Protein AF-A0A367CB04-F1 (afdb_monomer_lite)

Radius of gyration: 19.09 Å; chains: 1; bounding box: 50×56×54 Å

Foldseek 3Di:
DDDDDPPPPVQPADDLVVLQVFKFKFFPLQLVFLLQADLLLSLVVSSQLSQADLVDGDPQQKHKYFLVNSCVLQVDDDPCSVVVVVVSVVRNQPRDKGWGWDADPVGIDTDIGRFFPDWDDDDPGRIIMTHTDPVRVCRSRVPPDRMFMDGSNCSSPDDHSVSNSVVSVVRSVVRVVVVVVVVVVVVVVVVVVD

Secondary structure (DSSP, 8-state):
--PPP----------HHHHTT-EEEEEHHHHHHHTTS-HHHHHHHHHHHTT--SSS--TTSEEEEEHHHHHHHTT--TTTHHHHHHHHHHHHHHH--EEEEEEETTEEEEEEE-S-SEEE--SSSSEEEEEPPTTTHHHHH--SSSEEEEEHHHHHT--SHHHHHHHHHHHHHHHHHHHHHHHHHHHHHHTT--

Organism: NCBI:txid53345

InterPro domains:
  IPR000525 Initiator Rep protein, WH1 domain [PF01051] (23-165)
  IPR036388 Winged helix-like DNA-binding domain superfamily [G3DSA:1.10.10.10] (20-152)
  IPR036390 Winged helix DNA-binding domain superfamily [SSF46785] (26-152)

Sequence (194 aa):
MIIPEKQENQKQVLTLNELSKRKVVEHNSLITSIAKMDKTPLKMFELAVSCINTEEPPKDNTVYLSKRDLFAFFNVSDNDKHSRFKEAVEKMQKTGYFQIKEVKEKGYEMTSIVPIPTVKWNSYNDEVLIRFNQDIMPYLIDLKNNFTQHALSDIAELNSKYSILVSLVVYELQSIRALQRQRRTASRASGKLQ

pLDDT: mean 79.5, std 13.85, range [35.41, 95.12]

Structure (mmCIF, N/CA/C/O backbone):
data_AF-A0A367CB04-F1
#
_entry.id   AF-A0A367CB04-F1
#
loop_
_atom_site.group_PDB
_atom_site.id
_atom_site.type_symbol
_atom_site.label_atom_id
_atom_site.label_alt_id
_atom_site.label_comp_id
_atom_site.label_asym_id
_atom_site.label_entity_id
_atom_site.label_seq_id
_atom_site.pdbx_PDB_ins_code
_atom_site.Cartn_x
_atom_site.Cartn_y
_atom_site.Cartn_z
_atom_site.occupancy
_atom_site.B_iso_or_equiv
_atom_site.auth_seq_id
_atom_site.auth_comp_id
_atom_site.auth_asym_id
_atom_site.auth_atom_id
_atom_site.pdbx_PDB_model_num
ATOM 1 N N . MET A 1 1 ? 13.291 -41.594 -11.201 1.00 36.84 1 MET A N 1
ATOM 2 C CA . MET A 1 1 ? 13.664 -40.175 -11.371 1.00 36.84 1 MET A CA 1
ATOM 3 C C . MET A 1 1 ? 12.382 -39.376 -11.197 1.00 36.84 1 MET A C 1
ATOM 5 O O . MET A 1 1 ? 11.518 -39.460 -12.055 1.00 36.84 1 MET A O 1
ATOM 9 N N . ILE A 1 2 ? 12.182 -38.769 -10.025 1.00 35.41 2 ILE A N 1
ATOM 10 C CA . ILE A 1 2 ? 10.953 -38.034 -9.692 1.00 35.41 2 ILE A CA 1
ATOM 11 C C . ILE A 1 2 ? 11.142 -36.614 -10.226 1.00 35.41 2 ILE A C 1
ATOM 13 O O . ILE A 1 2 ? 12.020 -35.894 -9.758 1.00 35.41 2 ILE A O 1
ATOM 17 N N . ILE A 1 3 ? 10.378 -36.251 -11.252 1.00 40.16 3 ILE A N 1
ATOM 18 C CA . ILE A 1 3 ? 10.299 -34.879 -11.759 1.00 40.16 3 ILE A CA 1
ATOM 19 C C . ILE A 1 3 ? 9.385 -34.133 -10.779 1.00 40.16 3 ILE A C 1
ATOM 21 O O . ILE A 1 3 ? 8.245 -34.569 -10.619 1.00 40.16 3 ILE A O 1
ATOM 25 N N . PRO A 1 4 ? 9.827 -33.074 -10.078 1.00 43.19 4 PRO A N 1
ATOM 26 C CA . PRO A 1 4 ? 8.921 -32.353 -9.203 1.00 43.19 4 PRO A CA 1
ATOM 27 C C . PRO A 1 4 ? 7.949 -31.549 -10.072 1.00 43.19 4 PRO A C 1
ATOM 29 O O . PRO A 1 4 ? 8.367 -30.764 -10.928 1.00 43.19 4 PRO A O 1
ATOM 32 N N . GLU A 1 5 ? 6.652 -31.776 -9.865 1.00 36.47 5 GLU A N 1
ATOM 33 C CA . GLU A 1 5 ? 5.575 -30.960 -10.418 1.00 36.47 5 GLU A CA 1
ATOM 34 C C . GLU A 1 5 ? 5.828 -29.488 -10.075 1.00 36.47 5 GLU A C 1
ATOM 36 O O . GLU A 1 5 ? 5.973 -29.105 -8.910 1.00 36.47 5 GLU A O 1
ATOM 41 N N . LYS A 1 6 ? 5.895 -28.647 -11.110 1.00 39.25 6 LYS A N 1
ATOM 42 C CA . LYS A 1 6 ? 5.810 -27.196 -10.962 1.00 39.25 6 LYS A CA 1
ATOM 43 C C . LYS A 1 6 ? 4.481 -26.894 -10.273 1.00 39.25 6 LYS A C 1
ATOM 45 O O . LYS A 1 6 ? 3.432 -27.029 -10.892 1.00 39.25 6 LYS A O 1
ATOM 50 N N . GLN A 1 7 ? 4.532 -26.446 -9.022 1.00 35.41 7 GLN A N 1
ATOM 51 C CA . GLN A 1 7 ? 3.427 -25.709 -8.425 1.00 35.41 7 GLN A CA 1
ATOM 52 C C . GLN A 1 7 ? 3.200 -24.456 -9.277 1.00 35.41 7 GLN A C 1
ATOM 54 O O . GLN A 1 7 ? 3.920 -23.462 -9.158 1.00 35.41 7 GLN A O 1
ATOM 59 N N . GLU A 1 8 ? 2.223 -24.514 -10.179 1.00 36.88 8 GLU A N 1
ATOM 60 C CA . GLU A 1 8 ? 1.584 -23.324 -10.720 1.00 36.88 8 GLU A CA 1
ATOM 61 C C . GLU A 1 8 ? 0.876 -22.630 -9.555 1.00 36.88 8 GLU A C 1
ATOM 63 O O . GLU A 1 8 ? -0.306 -22.835 -9.293 1.00 36.88 8 GLU A O 1
ATOM 68 N N . ASN A 1 9 ? 1.624 -21.804 -8.815 1.00 40.72 9 ASN A N 1
ATOM 69 C CA . ASN A 1 9 ? 1.015 -20.708 -8.076 1.00 40.72 9 ASN A CA 1
ATOM 70 C C . ASN A 1 9 ? 0.122 -19.987 -9.084 1.00 40.72 9 ASN A C 1
ATOM 72 O O . ASN A 1 9 ? 0.624 -19.539 -10.116 1.00 40.72 9 ASN A O 1
ATOM 76 N N . GLN A 1 10 ? -1.181 -19.941 -8.820 1.00 41.28 10 GLN A N 1
ATOM 77 C CA . GLN A 1 10 ? -2.172 -19.272 -9.654 1.00 41.28 10 GLN A CA 1
ATOM 78 C C . GLN A 1 10 ? -1.811 -17.783 -9.741 1.00 41.28 10 GLN A C 1
ATOM 80 O O . GLN A 1 10 ? -2.215 -16.962 -8.922 1.00 41.28 10 GLN A O 1
ATOM 85 N N . LYS A 1 11 ? -0.955 -17.445 -10.709 1.00 47.25 11 LYS A N 1
ATOM 86 C CA . LYS A 1 11 ? -0.488 -16.090 -10.980 1.00 47.25 11 LYS A CA 1
ATOM 87 C C . LYS A 1 11 ? -1.630 -15.349 -11.656 1.00 47.25 11 LYS A C 1
ATOM 89 O O . LYS A 1 11 ? -1.782 -15.408 -12.873 1.00 47.25 11 LYS A O 1
ATOM 94 N N . GLN A 1 12 ? -2.453 -14.674 -10.863 1.00 47.41 12 GLN A N 1
ATOM 95 C CA . GLN A 1 12 ? -3.443 -13.739 -11.381 1.00 47.41 12 GLN A CA 1
ATOM 96 C C . GLN A 1 12 ? -2.724 -12.524 -11.991 1.00 47.41 12 GLN A C 1
ATOM 98 O O . GLN A 1 12 ? -2.404 -11.557 -11.306 1.00 47.41 12 GLN A O 1
ATOM 103 N N . VAL A 1 13 ? -2.447 -12.586 -13.294 1.00 47.66 13 VAL A N 1
ATOM 104 C CA . VAL A 1 13 ? -2.095 -11.412 -14.103 1.00 47.66 13 VAL A CA 1
ATOM 105 C C . VAL A 1 13 ? -3.414 -10.745 -14.489 1.00 47.66 13 VAL A C 1
ATOM 107 O O . VAL A 1 13 ? -4.122 -11.226 -15.371 1.00 47.66 13 VAL A O 1
ATOM 110 N N . LEU A 1 14 ? -3.786 -9.698 -13.757 1.00 53.62 14 LEU A N 1
ATOM 111 C CA . LEU A 1 14 ? -5.087 -9.031 -13.866 1.00 53.62 14 LEU A CA 1
ATOM 112 C C . LEU A 1 14 ? -4.997 -7.823 -14.803 1.00 53.62 14 LEU A C 1
ATOM 114 O O . LEU A 1 14 ? -3.965 -7.174 -14.900 1.00 53.62 14 LEU A O 1
ATOM 118 N N . THR A 1 15 ? -6.081 -7.520 -15.509 1.00 54.84 15 THR A N 1
ATOM 119 C CA . THR A 1 15 ? -6.122 -6.461 -16.530 1.00 54.84 15 THR A CA 1
ATOM 120 C C . THR A 1 15 ? -6.429 -5.076 -15.940 1.00 54.84 15 THR A C 1
ATOM 122 O O . THR A 1 15 ? -7.040 -4.942 -14.883 1.00 54.84 15 THR A O 1
ATOM 125 N N . LEU A 1 16 ? -6.088 -4.005 -16.666 1.00 52.91 16 LEU A N 1
ATOM 126 C CA . LEU A 1 16 ? -6.377 -2.603 -16.302 1.00 52.91 16 LEU A CA 1
ATOM 127 C C . LEU A 1 16 ? -7.837 -2.309 -15.910 1.00 52.91 16 LEU A C 1
ATOM 129 O O . LEU A 1 16 ? -8.080 -1.512 -15.008 1.00 52.91 16 LEU A O 1
ATOM 133 N N . ASN A 1 17 ? -8.809 -2.964 -16.552 1.00 55.44 17 ASN A N 1
ATOM 134 C CA . ASN A 1 17 ? -10.234 -2.813 -16.225 1.00 55.44 17 ASN A CA 1
ATOM 135 C C . ASN A 1 17 ? -10.622 -3.470 -14.892 1.00 55.44 17 ASN A C 1
ATOM 137 O O . ASN A 1 17 ? -11.693 -3.193 -14.351 1.00 55.44 17 ASN A O 1
ATOM 141 N N . GLU A 1 18 ? -9.779 -4.356 -14.369 1.00 66.12 18 GLU A N 1
ATOM 142 C CA . GLU A 1 18 ? -9.954 -4.959 -13.052 1.00 66.12 18 GLU A CA 1
ATOM 143 C C . GLU A 1 18 ? -9.347 -4.072 -11.967 1.00 66.12 18 GLU A C 1
ATOM 145 O O . GLU A 1 18 ? -9.917 -4.006 -10.883 1.00 66.12 18 GLU A O 1
ATOM 150 N N . LEU A 1 19 ? -8.280 -3.313 -12.268 1.00 66.94 19 LEU A N 1
ATOM 151 C CA . LEU A 1 19 ? -7.663 -2.358 -11.335 1.00 66.94 19 LEU A CA 1
ATOM 152 C C . LEU A 1 19 ? -8.657 -1.304 -10.829 1.00 66.94 19 LEU A C 1
ATOM 154 O O . LEU A 1 19 ? -8.685 -1.021 -9.634 1.00 66.94 19 LEU A O 1
ATOM 158 N N . SER A 1 20 ? -9.503 -0.757 -11.708 1.00 65.62 20 SER A N 1
ATOM 159 C CA . SER A 1 20 ? -10.493 0.270 -11.340 1.00 65.62 20 SER A CA 1
ATOM 160 C C . SER A 1 20 ? -11.607 -0.246 -10.425 1.00 65.62 20 SER A C 1
ATOM 162 O O . SER A 1 20 ? -12.269 0.542 -9.758 1.00 65.62 20 SER A O 1
ATOM 164 N N . LYS A 1 21 ? -11.809 -1.565 -10.359 1.00 77.00 21 LYS A N 1
ATOM 165 C CA . LYS A 1 21 ? -12.802 -2.204 -9.483 1.00 77.00 21 LYS A CA 1
ATOM 166 C C . LYS A 1 21 ? -12.214 -2.637 -8.143 1.00 77.00 21 LYS A C 1
ATOM 168 O O . LYS A 1 21 ? -12.961 -3.093 -7.275 1.00 77.00 21 LYS A O 1
ATOM 173 N N . ARG A 1 22 ? -10.891 -2.540 -7.972 1.00 78.75 22 ARG A N 1
ATOM 174 C CA . ARG A 1 22 ? -10.228 -3.003 -6.756 1.00 78.75 22 ARG A CA 1
ATOM 175 C C . ARG A 1 22 ? -10.522 -2.090 -5.587 1.00 78.75 22 ARG A C 1
ATOM 177 O O . ARG A 1 22 ? -10.620 -0.870 -5.719 1.00 78.75 22 ARG A O 1
ATOM 184 N N . LYS A 1 23 ? -10.588 -2.723 -4.425 1.00 84.69 23 LYS A N 1
ATOM 185 C CA . LYS A 1 23 ? -10.633 -2.050 -3.141 1.00 84.69 23 LYS A CA 1
ATOM 186 C C . LYS A 1 23 ? -9.302 -2.251 -2.447 1.00 84.69 23 LYS A C 1
ATOM 188 O O . LYS A 1 23 ? -8.733 -3.337 -2.502 1.00 84.69 23 LYS A O 1
ATOM 193 N N . VAL A 1 24 ? -8.836 -1.198 -1.807 1.00 81.94 24 VAL A N 1
ATOM 194 C CA . VAL A 1 24 ? -7.743 -1.270 -0.847 1.00 81.94 24 VAL A CA 1
ATOM 195 C C . VAL A 1 24 ? -8.370 -1.373 0.534 1.00 81.94 24 VAL A C 1
ATOM 197 O O . VAL A 1 24 ? -9.394 -0.733 0.792 1.00 81.94 24 VAL A O 1
ATOM 200 N N . VAL A 1 25 ? -7.795 -2.212 1.395 1.00 81.75 25 VAL A N 1
ATOM 201 C CA . VAL A 1 25 ? -8.252 -2.372 2.773 1.00 81.75 25 VAL A CA 1
ATOM 202 C C . VAL A 1 25 ? -7.073 -2.249 3.718 1.00 81.75 25 VAL A C 1
ATOM 204 O O . VAL A 1 25 ? -6.093 -2.975 3.588 1.00 81.75 25 VAL A O 1
ATOM 207 N N . GLU A 1 26 ? -7.171 -1.311 4.654 1.00 83.94 26 GLU A N 1
ATOM 208 C CA . GLU A 1 26 ? -6.062 -0.942 5.529 1.00 83.94 26 GLU A CA 1
ATOM 209 C C . GLU A 1 26 ? -6.555 -0.519 6.910 1.00 83.94 26 GLU A C 1
ATOM 211 O O . GLU A 1 26 ? -7.631 0.066 7.062 1.00 83.94 26 GLU A O 1
ATOM 216 N N . HIS A 1 27 ? -5.763 -0.801 7.942 1.00 85.62 27 HIS A N 1
ATOM 217 C CA . HIS A 1 27 ? -6.043 -0.336 9.295 1.00 85.62 27 HIS A CA 1
ATOM 218 C C . HIS A 1 27 ? -5.893 1.185 9.383 1.00 85.62 27 HIS A C 1
ATOM 220 O O . HIS A 1 27 ? -4.970 1.769 8.819 1.00 85.62 27 HIS A O 1
ATOM 226 N N . ASN A 1 28 ? -6.727 1.840 10.185 1.00 80.06 28 ASN A N 1
ATOM 227 C CA . ASN A 1 28 ? -6.709 3.300 10.329 1.00 80.06 28 ASN A CA 1
ATOM 228 C C . ASN A 1 28 ? -5.350 3.848 10.818 1.00 80.06 28 ASN A C 1
ATOM 230 O O . ASN A 1 28 ? -4.885 4.895 10.370 1.00 80.06 28 ASN A O 1
ATOM 234 N N . SER A 1 29 ? -4.643 3.105 11.679 1.00 77.19 29 SER A N 1
ATOM 235 C CA . SER A 1 29 ? -3.285 3.484 12.116 1.00 77.19 29 SER A CA 1
ATOM 236 C C . SER A 1 29 ? -2.261 3.498 10.976 1.00 77.19 29 SER A C 1
ATOM 238 O O . SER A 1 29 ? -1.238 4.179 11.085 1.00 77.19 29 SER A O 1
ATOM 240 N N . LEU A 1 30 ? -2.526 2.766 9.889 1.00 79.25 30 LEU A N 1
ATOM 241 C CA . LEU A 1 30 ? -1.680 2.773 8.706 1.00 79.25 30 LEU A CA 1
ATOM 242 C C . LEU A 1 30 ? -1.823 4.100 7.961 1.00 79.25 30 LEU A C 1
ATOM 244 O O . LEU A 1 30 ? -0.798 4.730 7.722 1.00 79.25 30 LEU A O 1
ATOM 248 N N . ILE A 1 31 ? -3.053 4.585 7.732 1.00 76.69 31 ILE A N 1
ATOM 249 C CA . ILE A 1 31 ? -3.371 5.819 6.976 1.00 76.69 31 ILE A CA 1
ATOM 250 C C . ILE A 1 31 ? -2.544 7.020 7.447 1.00 76.69 31 ILE A C 1
ATOM 252 O O . ILE A 1 31 ? -1.912 7.720 6.650 1.00 76.69 31 ILE A O 1
ATOM 256 N N . THR A 1 32 ? -2.478 7.236 8.760 1.00 72.69 32 THR A N 1
ATOM 257 C CA . THR A 1 32 ? -1.696 8.346 9.333 1.00 72.69 32 THR A CA 1
ATOM 258 C C . THR A 1 32 ? -0.188 8.191 9.114 1.00 72.69 32 THR A C 1
ATOM 260 O O . THR A 1 32 ? 0.532 9.181 8.968 1.00 72.69 32 THR A O 1
ATOM 263 N N . SER A 1 33 ? 0.298 6.953 9.034 1.00 72.75 33 SER A N 1
ATOM 264 C CA . SER A 1 33 ? 1.707 6.625 8.830 1.00 72.75 33 SER A CA 1
ATOM 265 C C . SER A 1 33 ? 2.145 6.766 7.363 1.00 72.75 33 SER A C 1
ATOM 267 O O . SER A 1 33 ? 3.280 7.173 7.103 1.00 72.75 33 SER A O 1
ATOM 269 N N . ILE A 1 34 ? 1.251 6.505 6.400 1.00 73.69 34 ILE A N 1
ATOM 270 C CA . ILE A 1 34 ? 1.525 6.613 4.949 1.00 73.69 34 ILE A CA 1
ATOM 271 C C . ILE A 1 34 ? 1.708 8.067 4.487 1.00 73.69 34 ILE A C 1
ATOM 273 O O . ILE A 1 34 ? 2.325 8.316 3.451 1.00 73.69 34 ILE A O 1
ATOM 277 N N . ALA A 1 35 ? 1.295 9.048 5.302 1.00 67.62 35 ALA A N 1
ATOM 278 C CA . ALA A 1 35 ? 1.479 10.483 5.052 1.00 67.62 35 ALA A CA 1
ATOM 279 C 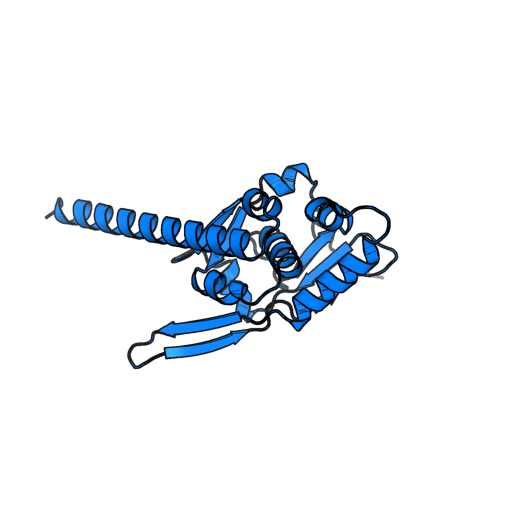C . ALA A 1 35 ? 2.932 10.914 4.784 1.00 67.62 35 ALA A C 1
ATOM 281 O O . ALA A 1 35 ? 3.189 11.955 4.165 1.00 67.62 35 ALA A O 1
ATOM 282 N N . LYS A 1 36 ? 3.902 10.108 5.221 1.00 75.69 36 LYS A N 1
ATOM 283 C CA . LYS A 1 36 ? 5.327 10.374 5.016 1.00 75.69 36 LYS A CA 1
ATOM 284 C C . LYS A 1 36 ? 5.807 10.026 3.605 1.00 75.69 36 LYS A C 1
ATOM 286 O O . LYS A 1 36 ? 6.747 10.665 3.140 1.00 75.69 36 LYS A O 1
ATOM 291 N N . MET A 1 37 ? 5.147 9.106 2.898 1.00 81.00 37 MET A N 1
ATOM 292 C CA . MET A 1 37 ? 5.542 8.702 1.545 1.00 81.00 37 MET A CA 1
ATOM 293 C C . MET A 1 37 ? 5.315 9.818 0.513 1.00 81.00 37 MET A C 1
ATOM 295 O O . MET A 1 37 ? 4.441 10.680 0.656 1.00 81.00 37 MET A O 1
ATOM 299 N N . ASP A 1 38 ? 6.117 9.806 -0.550 1.00 83.69 38 ASP A N 1
ATOM 300 C CA . ASP A 1 38 ? 5.868 10.624 -1.737 1.00 83.69 38 ASP A CA 1
ATOM 301 C C . ASP A 1 38 ? 4.717 10.045 -2.564 1.00 83.69 38 ASP A C 1
ATOM 303 O O . ASP A 1 38 ? 4.417 8.855 -2.494 1.00 83.69 38 ASP A O 1
ATOM 307 N N . LYS A 1 39 ? 4.107 10.882 -3.411 1.00 86.31 39 LYS A N 1
ATOM 308 C CA . LYS A 1 39 ? 2.933 10.527 -4.227 1.00 86.31 39 LYS A CA 1
ATOM 309 C C . LYS A 1 39 ? 3.085 9.205 -4.987 1.00 86.31 39 LYS A C 1
ATOM 311 O O . LYS A 1 39 ? 2.179 8.381 -4.974 1.00 86.31 39 LYS A O 1
ATOM 316 N N . THR A 1 40 ? 4.195 9.038 -5.704 1.00 85.69 40 THR A N 1
ATOM 317 C CA . THR A 1 40 ? 4.400 7.882 -6.589 1.00 85.69 40 THR A CA 1
ATOM 318 C C . THR A 1 40 ? 4.652 6.595 -5.793 1.00 85.69 40 THR A C 1
ATOM 320 O O . THR A 1 40 ? 3.939 5.626 -6.043 1.00 85.69 40 THR A O 1
ATOM 323 N N . PRO A 1 41 ? 5.570 6.570 -4.802 1.00 86.19 41 PRO A N 1
ATOM 324 C CA . PRO A 1 41 ? 5.683 5.458 -3.857 1.00 86.19 41 PRO A CA 1
ATOM 325 C C . PRO A 1 41 ? 4.373 5.080 -3.166 1.00 86.19 41 PRO A C 1
ATOM 327 O O . PRO A 1 41 ? 4.050 3.901 -3.099 1.00 86.19 41 PRO A O 1
ATOM 330 N N . LEU A 1 42 ? 3.602 6.073 -2.712 1.00 88.00 42 LEU A N 1
ATOM 331 C CA . LEU A 1 42 ? 2.308 5.872 -2.061 1.00 88.00 42 LEU A CA 1
ATOM 332 C C . LEU A 1 42 ? 1.325 5.151 -2.984 1.00 88.00 42 LEU A C 1
ATOM 334 O O . LEU A 1 42 ? 0.807 4.096 -2.654 1.00 88.00 42 LEU A O 1
ATOM 338 N N . LYS A 1 43 ? 1.141 5.664 -4.198 1.00 87.69 43 LYS A N 1
ATOM 339 C CA . LYS A 1 43 ? 0.312 5.017 -5.220 1.00 87.69 43 LYS A CA 1
ATOM 340 C C . LYS A 1 43 ? 0.767 3.588 -5.544 1.00 87.69 43 LYS A C 1
ATOM 342 O O . LYS A 1 43 ? -0.069 2.718 -5.761 1.00 87.69 43 LYS A O 1
ATOM 347 N N . MET A 1 44 ? 2.078 3.343 -5.584 1.00 87.88 44 MET A N 1
ATOM 348 C CA . MET A 1 44 ? 2.618 2.001 -5.817 1.00 87.88 44 MET A CA 1
ATOM 349 C C . MET A 1 44 ? 2.296 1.052 -4.663 1.00 87.88 44 MET A C 1
ATOM 351 O O . MET A 1 44 ? 1.941 -0.101 -4.900 1.00 87.88 44 MET A O 1
ATOM 355 N N . PHE A 1 45 ? 2.403 1.553 -3.433 1.00 89.44 45 PHE A N 1
ATOM 356 C CA . PHE A 1 45 ? 2.056 0.826 -2.223 1.00 89.44 45 PHE A CA 1
ATOM 357 C C . PHE A 1 45 ? 0.572 0.440 -2.223 1.00 89.44 45 PHE A C 1
ATOM 359 O O . PHE A 1 45 ? 0.264 -0.742 -2.134 1.00 89.44 45 PHE A O 1
ATOM 366 N N . GLU A 1 46 ? -0.327 1.399 -2.450 1.00 89.31 46 GLU A N 1
ATOM 367 C CA . GLU A 1 46 ? -1.783 1.183 -2.533 1.00 89.31 46 GLU A CA 1
ATOM 368 C C . GLU A 1 46 ? -2.151 0.146 -3.605 1.00 89.31 46 GLU A C 1
ATOM 370 O O . GLU A 1 46 ? -2.955 -0.759 -3.376 1.00 89.31 46 GLU A O 1
ATOM 375 N N . LEU A 1 47 ? -1.510 0.218 -4.779 1.00 89.50 47 LEU A N 1
ATOM 376 C CA . LEU A 1 47 ? -1.687 -0.776 -5.837 1.00 89.50 47 LEU A CA 1
ATOM 377 C C . LEU A 1 47 ? -1.237 -2.173 -5.381 1.00 89.50 47 LEU A C 1
ATOM 379 O O . LEU A 1 47 ? -1.932 -3.154 -5.651 1.00 89.50 47 LEU A O 1
ATOM 383 N N . ALA A 1 48 ? -0.108 -2.286 -4.683 1.00 90.56 48 ALA A N 1
ATOM 384 C CA . ALA A 1 48 ? 0.367 -3.561 -4.154 1.00 90.56 48 ALA A CA 1
ATOM 385 C C . ALA A 1 48 ? -0.570 -4.116 -3.067 1.00 90.56 48 ALA A C 1
ATOM 387 O O . ALA A 1 48 ? -0.889 -5.303 -3.101 1.00 90.56 48 ALA A O 1
ATOM 388 N N . VAL A 1 49 ? -1.063 -3.270 -2.154 1.00 90.94 49 VAL A N 1
ATOM 389 C CA . VAL A 1 49 ? -2.038 -3.663 -1.120 1.00 90.94 49 VAL A CA 1
ATOM 390 C C . VAL A 1 49 ? -3.346 -4.127 -1.759 1.00 90.94 49 VAL A C 1
ATOM 392 O O . VAL A 1 49 ? -3.895 -5.143 -1.348 1.00 90.94 49 VAL A O 1
ATOM 395 N N . SER A 1 50 ? -3.792 -3.480 -2.842 1.00 89.00 50 SER A N 1
ATOM 396 C CA . SER A 1 50 ? -4.983 -3.907 -3.597 1.00 89.00 50 SER A CA 1
ATOM 397 C C . SER A 1 50 ? -4.888 -5.324 -4.185 1.00 89.00 50 SER A C 1
ATOM 399 O O . SER A 1 50 ? -5.897 -5.878 -4.616 1.00 89.00 50 SER A O 1
ATOM 401 N N . CYS A 1 51 ? -3.679 -5.895 -4.268 1.00 89.12 51 CYS A N 1
ATOM 402 C CA . CYS A 1 51 ? -3.456 -7.258 -4.753 1.00 89.12 51 CYS A CA 1
ATOM 403 C C . CYS A 1 51 ? -3.584 -8.314 -3.652 1.00 89.12 51 CYS A C 1
ATOM 405 O O . CYS A 1 51 ? -3.522 -9.505 -3.949 1.00 89.12 51 CYS A O 1
ATOM 407 N N . ILE A 1 52 ? -3.701 -7.903 -2.390 1.00 88.69 52 ILE A N 1
ATOM 408 C CA . ILE A 1 52 ? -3.848 -8.827 -1.275 1.00 88.69 52 ILE A CA 1
ATOM 409 C C . ILE A 1 52 ? -5.299 -9.299 -1.238 1.00 88.69 52 ILE A C 1
ATOM 411 O O . ILE A 1 52 ? -6.219 -8.512 -1.017 1.00 88.69 52 ILE A O 1
ATOM 415 N N . ASN A 1 53 ? -5.503 -10.601 -1.421 1.00 85.75 53 ASN A N 1
ATOM 416 C CA . ASN A 1 53 ? -6.770 -11.222 -1.071 1.00 85.75 53 ASN A CA 1
ATOM 417 C C . ASN A 1 53 ? -6.839 -11.334 0.459 1.00 85.75 53 ASN A C 1
ATOM 419 O O . ASN A 1 53 ? -6.070 -12.074 1.061 1.00 85.75 53 ASN A O 1
ATOM 423 N N . THR A 1 54 ? -7.725 -10.577 1.098 1.00 83.00 54 THR A N 1
ATOM 424 C CA . THR A 1 54 ? -7.852 -10.570 2.563 1.00 83.00 54 THR A CA 1
ATOM 425 C C . THR A 1 54 ? -8.536 -11.825 3.110 1.00 83.00 54 THR A C 1
ATOM 427 O O . THR A 1 54 ? -8.314 -12.173 4.268 1.00 83.00 54 THR A O 1
ATOM 430 N N . GLU A 1 55 ? -9.326 -12.529 2.295 1.00 82.44 55 GLU A N 1
ATOM 431 C CA . GLU A 1 55 ? -9.962 -13.801 2.670 1.00 82.44 55 GLU A CA 1
ATOM 432 C C . GLU A 1 55 ? -8.972 -14.970 2.589 1.00 82.44 55 GLU A C 1
ATOM 434 O O . GLU A 1 55 ? -9.000 -15.877 3.420 1.00 82.44 55 GLU A O 1
ATOM 439 N N . GLU A 1 56 ? -8.060 -14.915 1.617 1.00 86.25 56 GLU A N 1
ATOM 440 C CA . GLU A 1 56 ? -6.990 -15.893 1.424 1.00 86.25 56 GLU A CA 1
ATOM 441 C C . GLU A 1 56 ? -5.639 -15.180 1.220 1.00 86.25 56 GLU A C 1
ATOM 443 O O . GLU A 1 56 ? -5.142 -15.070 0.094 1.00 86.25 56 GLU A O 1
ATOM 448 N N . PRO A 1 57 ? -5.039 -14.646 2.301 1.00 85.56 57 PRO A N 1
ATOM 449 C CA . PRO A 1 57 ? -3.804 -13.882 2.204 1.00 85.56 57 PRO A CA 1
ATOM 450 C C . PRO A 1 57 ? -2.629 -14.769 1.765 1.00 85.56 57 PRO A C 1
ATOM 452 O O . PRO A 1 57 ? -2.550 -15.943 2.147 1.00 85.56 57 PRO A O 1
ATOM 455 N N . PRO A 1 58 ? -1.676 -14.226 0.985 1.00 86.31 58 PRO A N 1
ATOM 456 C CA . PRO A 1 58 ? -0.542 -14.998 0.491 1.00 86.31 58 PRO A CA 1
ATOM 457 C C . PRO A 1 58 ? 0.316 -15.504 1.656 1.00 86.31 58 PRO A C 1
ATOM 459 O O . PRO A 1 58 ? 0.782 -14.720 2.480 1.00 86.31 58 PRO A O 1
ATOM 462 N N . LYS A 1 59 ? 0.572 -16.819 1.702 1.00 85.88 59 LYS A N 1
ATOM 463 C CA . LYS A 1 59 ? 1.298 -17.481 2.808 1.00 85.88 59 LYS A CA 1
ATOM 464 C C . LYS A 1 59 ? 2.713 -16.943 3.031 1.00 85.88 59 LYS A C 1
ATOM 466 O O . LYS A 1 59 ? 3.231 -17.013 4.139 1.00 85.88 59 LYS A O 1
ATOM 471 N N . ASP A 1 60 ? 3.349 -16.446 1.977 1.00 91.44 60 ASP A N 1
ATOM 472 C CA . ASP A 1 60 ? 4.689 -15.863 2.002 1.00 91.44 60 ASP A CA 1
ATOM 473 C C . ASP A 1 60 ? 4.667 -14.325 1.933 1.00 91.44 60 ASP A C 1
ATOM 475 O O . ASP A 1 60 ? 5.689 -13.705 1.617 1.00 91.44 60 ASP A O 1
ATOM 479 N N . ASN A 1 61 ? 3.501 -13.718 2.195 1.00 93.12 61 ASN A N 1
ATOM 480 C CA . ASN A 1 61 ? 3.243 -12.278 2.173 1.00 93.12 61 ASN A CA 1
ATOM 481 C C . ASN A 1 61 ? 3.638 -11.616 0.847 1.00 93.12 61 ASN A C 1
ATOM 483 O O . ASN A 1 61 ? 4.026 -10.448 0.815 1.00 93.12 61 ASN A O 1
ATOM 487 N N . THR A 1 62 ? 3.610 -12.377 -0.248 1.00 93.44 62 THR A N 1
ATOM 488 C CA . THR A 1 62 ? 4.114 -11.936 -1.544 1.00 93.44 62 THR A CA 1
ATOM 489 C C . THR A 1 62 ? 2.976 -11.751 -2.537 1.00 93.44 62 THR A C 1
ATOM 491 O O . THR A 1 62 ? 2.137 -12.628 -2.717 1.00 93.44 62 THR A O 1
ATOM 494 N N . VAL A 1 63 ? 2.976 -10.603 -3.211 1.00 92.12 63 VAL A N 1
ATOM 495 C CA . VAL A 1 63 ? 2.072 -10.288 -4.318 1.00 92.12 63 VAL A CA 1
ATOM 496 C C . VAL A 1 63 ? 2.863 -10.089 -5.606 1.00 92.12 63 VAL A C 1
ATOM 498 O O . VAL A 1 63 ? 4.051 -9.744 -5.589 1.00 92.12 63 VAL A O 1
ATOM 501 N N . TYR A 1 64 ? 2.186 -10.301 -6.729 1.00 90.81 64 TYR A N 1
ATOM 502 C CA . TYR A 1 64 ? 2.752 -10.173 -8.065 1.00 90.81 64 TYR A CA 1
ATOM 503 C C . TYR A 1 64 ? 2.014 -9.073 -8.824 1.00 90.81 64 TYR A C 1
ATOM 505 O O . TYR A 1 64 ? 0.787 -9.039 -8.859 1.00 90.81 64 TYR A O 1
ATOM 513 N N . LEU A 1 65 ? 2.782 -8.175 -9.428 1.00 88.75 65 LEU A N 1
ATOM 514 C CA . LEU A 1 65 ? 2.315 -7.114 -10.311 1.00 88.75 65 LEU A CA 1
ATOM 515 C C . LEU A 1 65 ? 2.957 -7.287 -11.683 1.00 88.75 65 LEU A C 1
ATOM 517 O O . LEU A 1 65 ? 4.061 -7.824 -11.795 1.00 88.75 65 LEU A O 1
ATOM 521 N N . SER A 1 66 ? 2.299 -6.778 -12.720 1.00 86.75 66 SER A N 1
ATOM 522 C CA . SER A 1 66 ? 2.917 -6.633 -14.034 1.00 86.75 66 SER A CA 1
ATOM 523 C C . SER A 1 66 ? 3.478 -5.215 -14.203 1.00 86.75 66 SER A C 1
ATOM 525 O O . SER A 1 66 ? 2.888 -4.242 -13.715 1.00 86.75 66 SER A O 1
ATOM 527 N N . LYS A 1 67 ? 4.619 -5.045 -14.887 1.00 86.62 67 LYS A N 1
ATOM 528 C CA . LYS A 1 67 ? 5.120 -3.692 -15.195 1.00 86.62 67 LYS A CA 1
ATOM 529 C C . LYS A 1 67 ? 4.141 -2.967 -16.101 1.00 86.62 67 LYS A C 1
ATOM 531 O O . LYS A 1 67 ? 4.005 -1.755 -15.977 1.00 86.62 67 LYS A O 1
ATOM 536 N N . ARG A 1 68 ? 3.444 -3.693 -16.979 1.00 83.62 68 ARG A N 1
ATOM 537 C CA . ARG A 1 68 ? 2.351 -3.149 -17.786 1.00 83.62 68 ARG A CA 1
ATOM 538 C C . ARG A 1 68 ? 1.288 -2.463 -16.923 1.00 83.62 68 ARG A C 1
ATOM 540 O O . ARG A 1 68 ? 0.953 -1.313 -17.207 1.00 83.62 68 ARG A O 1
ATOM 547 N N . ASP A 1 69 ? 0.797 -3.124 -15.878 1.00 79.44 69 ASP A N 1
ATOM 548 C CA . ASP A 1 69 ? -0.217 -2.559 -14.978 1.00 79.44 69 ASP A CA 1
ATOM 549 C C . ASP A 1 69 ? 0.326 -1.351 -14.231 1.00 79.44 69 ASP A C 1
ATOM 551 O O . ASP A 1 69 ? -0.344 -0.328 -14.139 1.00 79.44 69 ASP A O 1
ATOM 555 N N . LEU A 1 70 ? 1.573 -1.433 -13.767 1.00 83.19 70 LEU A N 1
ATOM 556 C CA . LEU A 1 70 ? 2.253 -0.316 -13.121 1.00 83.19 70 LEU A CA 1
ATOM 557 C C . LEU A 1 70 ? 2.362 0.896 -14.057 1.00 83.19 70 LEU A C 1
ATOM 559 O O . LEU A 1 70 ? 1.966 1.998 -13.685 1.00 83.19 70 LEU A O 1
ATOM 563 N N . PHE A 1 71 ? 2.861 0.718 -15.282 1.00 83.75 71 PHE A N 1
ATOM 564 C CA . PHE A 1 71 ? 3.017 1.815 -16.242 1.00 83.75 71 PHE A CA 1
ATOM 565 C C . PHE A 1 71 ? 1.687 2.478 -16.585 1.00 83.75 71 PHE A C 1
ATOM 567 O O . PHE A 1 71 ? 1.609 3.707 -16.641 1.00 83.75 71 PHE A O 1
ATOM 574 N N . ALA A 1 72 ? 0.645 1.672 -16.769 1.00 79.38 72 ALA A N 1
ATOM 575 C CA . ALA A 1 72 ? -0.679 2.176 -17.074 1.00 79.38 72 ALA A CA 1
ATOM 576 C C . ALA A 1 72 ? -1.329 2.868 -15.864 1.00 79.38 72 ALA A C 1
ATOM 578 O O . ALA A 1 72 ? -1.896 3.947 -16.017 1.00 79.38 72 ALA A O 1
ATO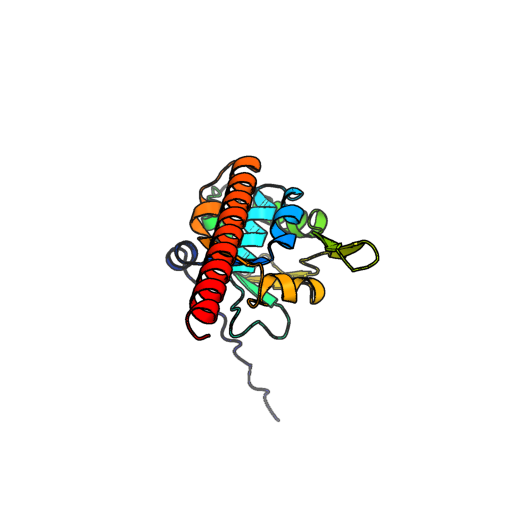M 579 N N . PHE A 1 73 ? -1.161 2.328 -14.654 1.00 75.88 73 PHE A N 1
ATOM 580 C CA . PHE A 1 73 ? -1.638 2.939 -13.411 1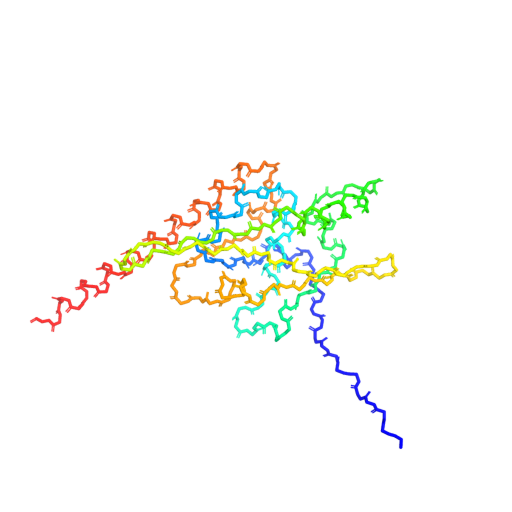.00 75.88 73 PHE A CA 1
ATOM 581 C C . PHE A 1 73 ? -1.012 4.315 -13.148 1.00 75.88 73 PHE A C 1
ATOM 583 O O . PHE A 1 73 ? -1.669 5.235 -12.663 1.00 75.88 73 PHE A O 1
ATOM 590 N N . PHE A 1 74 ? 0.264 4.483 -13.496 1.00 72.31 74 PHE A N 1
ATOM 591 C CA . PHE A 1 74 ? 0.975 5.749 -13.333 1.00 72.31 74 PHE A CA 1
ATOM 592 C C . PHE A 1 74 ? 0.822 6.718 -14.512 1.00 72.31 74 PHE A C 1
ATOM 594 O O . PHE A 1 74 ? 1.374 7.820 -14.440 1.00 72.31 74 PHE A O 1
ATOM 601 N N . ASN A 1 75 ? 0.093 6.330 -15.569 1.00 70.62 75 ASN A N 1
ATOM 602 C CA . ASN A 1 75 ? -0.064 7.089 -16.812 1.00 70.62 75 ASN A CA 1
ATOM 603 C C . ASN A 1 75 ? 1.279 7.647 -17.333 1.00 70.62 75 ASN A C 1
ATOM 605 O O . ASN A 1 75 ? 1.414 8.838 -17.625 1.00 70.62 75 ASN A O 1
ATOM 609 N N . VAL A 1 76 ? 2.321 6.808 -17.337 1.00 64.88 76 VAL A N 1
ATOM 610 C CA . VAL A 1 76 ? 3.683 7.231 -17.704 1.00 64.88 76 VAL A CA 1
ATOM 611 C C . VAL A 1 76 ? 3.853 7.138 -19.216 1.00 64.88 76 VAL A C 1
ATOM 613 O O . VAL A 1 76 ? 3.579 6.091 -19.798 1.00 64.88 76 VAL A O 1
ATOM 616 N N . SER A 1 77 ? 4.309 8.222 -19.849 1.00 62.50 77 SER A N 1
ATOM 617 C CA . SER A 1 77 ? 4.638 8.233 -21.277 1.00 62.50 77 SER A CA 1
ATOM 618 C C . SER A 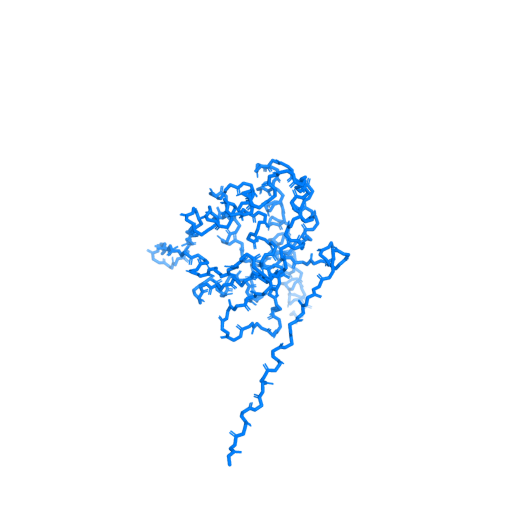1 77 ? 5.912 7.428 -21.571 1.00 62.50 77 SER A C 1
ATOM 620 O O . SER A 1 77 ? 6.720 7.144 -20.685 1.00 62.50 77 SER A O 1
ATOM 622 N N . ASP A 1 78 ? 6.094 7.024 -22.830 1.00 66.56 78 ASP A N 1
ATOM 623 C CA . ASP A 1 78 ? 7.064 5.979 -23.180 1.00 66.56 78 ASP A CA 1
ATOM 624 C C . ASP A 1 78 ? 8.541 6.340 -22.960 1.00 66.56 78 ASP A C 1
ATOM 626 O O . ASP A 1 78 ? 9.344 5.441 -22.704 1.00 66.56 78 ASP A O 1
ATOM 630 N N . ASN A 1 79 ? 8.914 7.621 -23.015 1.00 71.19 79 ASN A N 1
ATOM 631 C CA . ASN A 1 79 ? 10.328 8.008 -23.079 1.00 71.19 79 ASN A CA 1
ATOM 632 C C . ASN A 1 79 ? 11.109 7.791 -21.769 1.00 71.19 79 ASN A C 1
ATOM 634 O O . ASN A 1 79 ? 12.323 7.607 -21.824 1.00 71.19 79 ASN A O 1
ATOM 638 N N . ASP A 1 80 ? 10.458 7.787 -20.599 1.00 73.75 80 ASP A N 1
ATOM 639 C CA . ASP A 1 80 ? 11.134 7.678 -19.293 1.00 73.75 80 ASP A CA 1
ATOM 640 C C . ASP A 1 80 ? 10.520 6.635 -18.337 1.00 73.75 80 ASP A C 1
ATOM 642 O O . ASP A 1 80 ? 10.953 6.506 -17.183 1.00 73.75 80 ASP A O 1
ATOM 646 N N . LYS A 1 81 ? 9.562 5.827 -18.817 1.00 81.69 81 LYS A N 1
ATOM 647 C CA . LYS A 1 81 ? 8.794 4.876 -17.994 1.00 81.69 81 LYS A CA 1
ATOM 648 C C . LYS A 1 81 ? 9.647 3.916 -17.169 1.00 81.69 81 LYS A C 1
ATOM 650 O O . LYS A 1 81 ? 9.356 3.686 -15.996 1.00 81.69 81 LYS A O 1
ATOM 655 N N . HIS A 1 82 ? 10.729 3.386 -17.740 1.00 83.06 82 HIS A N 1
ATOM 656 C CA . HIS A 1 82 ? 11.590 2.417 -17.058 1.00 83.06 82 HIS A CA 1
ATOM 657 C C . HIS A 1 82 ? 12.400 3.053 -15.923 1.00 83.06 82 HIS A C 1
ATOM 659 O O . HIS A 1 82 ? 12.469 2.489 -14.829 1.00 83.06 82 HIS A O 1
ATOM 665 N N . SER A 1 83 ? 12.969 4.238 -16.158 1.00 83.38 83 SER A N 1
ATOM 666 C CA . SER A 1 83 ? 13.715 4.988 -15.142 1.00 83.38 83 SER A CA 1
ATOM 667 C C . SER A 1 83 ? 12.801 5.420 -13.997 1.00 83.38 83 SER A C 1
ATOM 669 O O . SER A 1 83 ? 13.144 5.223 -12.833 1.00 83.38 83 SER A O 1
ATOM 671 N N . ARG A 1 84 ? 11.597 5.910 -14.317 1.00 80.94 84 ARG A N 1
ATOM 672 C CA . ARG A 1 84 ? 10.590 6.301 -13.319 1.00 80.94 84 ARG A CA 1
ATOM 673 C C . ARG A 1 84 ? 10.077 5.124 -12.504 1.00 80.94 84 ARG A C 1
ATOM 675 O O . ARG A 1 84 ? 9.884 5.264 -11.302 1.00 80.94 84 ARG A O 1
ATOM 682 N N . PHE A 1 85 ? 9.883 3.965 -13.129 1.00 85.81 85 PHE A N 1
ATOM 683 C CA . PHE A 1 85 ? 9.532 2.743 -12.409 1.00 85.81 85 PHE A CA 1
ATOM 684 C C . PHE A 1 85 ? 10.634 2.327 -11.436 1.00 85.81 85 PHE A C 1
ATOM 686 O O . PHE A 1 85 ? 10.346 2.083 -10.266 1.00 85.81 85 PHE A O 1
ATOM 693 N N . LYS A 1 86 ? 11.896 2.305 -11.884 1.00 87.75 86 LYS A N 1
ATOM 694 C CA . LYS A 1 86 ? 13.035 1.990 -11.014 1.00 87.75 86 LYS A CA 1
ATOM 695 C C . LYS A 1 86 ? 13.104 2.948 -9.824 1.00 87.75 86 LYS A C 1
ATOM 697 O O . LYS A 1 86 ? 13.217 2.504 -8.687 1.00 87.75 86 LYS A O 1
ATOM 702 N N . GLU A 1 87 ? 12.977 4.247 -10.079 1.00 86.62 87 GLU A N 1
ATOM 703 C CA . GLU A 1 87 ? 12.964 5.268 -9.033 1.00 86.62 87 GLU A CA 1
ATOM 704 C C . GLU A 1 87 ? 11.787 5.085 -8.062 1.00 86.62 87 GLU A C 1
ATOM 706 O O . GLU A 1 87 ? 11.974 5.174 -6.850 1.00 86.62 87 GLU A O 1
ATOM 711 N N . ALA A 1 88 ? 10.586 4.792 -8.568 1.00 84.88 88 ALA A N 1
ATOM 712 C CA . ALA A 1 88 ? 9.403 4.559 -7.745 1.00 84.88 88 ALA A CA 1
ATOM 713 C C . ALA A 1 88 ? 9.570 3.337 -6.833 1.00 84.88 88 ALA A C 1
ATOM 715 O O . ALA A 1 88 ? 9.306 3.444 -5.636 1.00 84.88 88 ALA A O 1
ATOM 716 N N . VAL A 1 89 ? 10.064 2.216 -7.373 1.00 87.69 89 VAL A N 1
ATOM 717 C CA . VAL A 1 89 ? 10.360 0.994 -6.608 1.00 87.69 89 VAL A CA 1
ATOM 718 C C . VAL A 1 89 ? 11.393 1.274 -5.520 1.00 87.69 89 VAL A C 1
ATOM 720 O O . VAL A 1 89 ? 11.181 0.925 -4.359 1.00 87.69 89 VAL A O 1
ATOM 723 N N . GLU A 1 90 ? 12.502 1.926 -5.878 1.00 88.00 90 GLU A N 1
ATOM 724 C CA . GLU A 1 90 ? 13.570 2.228 -4.927 1.00 88.00 90 GLU A CA 1
ATOM 725 C C . GLU A 1 90 ? 13.101 3.172 -3.819 1.00 88.00 90 GLU A C 1
ATOM 727 O O . GLU A 1 90 ? 13.397 2.935 -2.647 1.00 88.00 90 GLU A O 1
ATOM 732 N N . LYS A 1 91 ? 12.354 4.227 -4.166 1.00 87.69 91 LYS A N 1
ATOM 733 C CA . LYS A 1 91 ? 11.805 5.158 -3.176 1.00 87.69 91 LYS A CA 1
ATOM 734 C C . LYS A 1 91 ? 10.788 4.466 -2.278 1.00 87.69 91 LYS A C 1
ATOM 736 O O . LYS A 1 91 ? 10.901 4.600 -1.070 1.00 87.69 91 LYS A O 1
ATOM 741 N N . MET A 1 92 ? 9.869 3.672 -2.827 1.00 87.06 92 MET A N 1
ATOM 742 C CA . MET A 1 92 ? 8.894 2.911 -2.035 1.00 87.06 92 MET A CA 1
ATOM 743 C C . MET A 1 92 ? 9.563 2.034 -0.973 1.00 87.06 92 MET A C 1
ATOM 745 O O . MET A 1 92 ? 9.102 2.005 0.166 1.00 87.06 92 MET A O 1
ATOM 749 N N . GLN A 1 93 ? 10.678 1.384 -1.310 1.00 85.38 93 GLN A N 1
ATOM 750 C CA . GLN A 1 93 ? 11.420 0.564 -0.356 1.00 85.38 93 GLN A CA 1
ATOM 751 C C . GLN A 1 93 ? 12.230 1.393 0.657 1.00 85.38 93 GLN A C 1
ATOM 753 O O . GLN A 1 93 ? 12.296 1.033 1.829 1.00 85.38 93 GLN A O 1
ATOM 758 N N . LYS A 1 94 ? 12.870 2.490 0.225 1.00 82.75 94 LYS A N 1
ATOM 759 C CA . LYS A 1 94 ? 13.812 3.264 1.058 1.00 82.75 94 LYS A CA 1
ATOM 760 C C . LYS A 1 94 ? 13.151 4.329 1.933 1.00 82.75 94 LYS A C 1
ATOM 762 O O . LYS A 1 94 ? 13.702 4.673 2.974 1.00 82.75 94 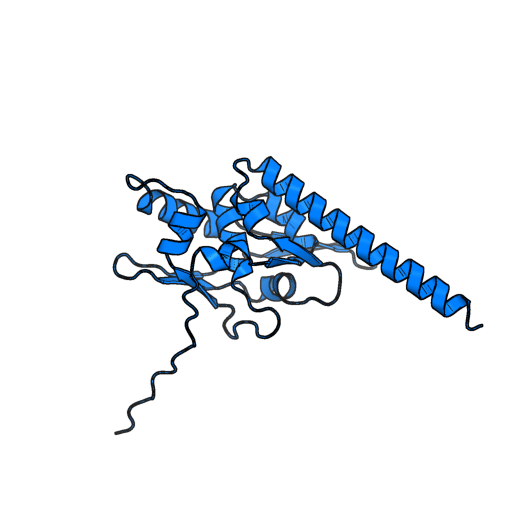LYS A O 1
ATOM 767 N N . THR A 1 95 ? 12.020 4.893 1.512 1.00 73.12 95 THR A N 1
ATOM 768 C CA . THR A 1 95 ? 11.358 6.009 2.215 1.00 73.12 95 THR A CA 1
ATOM 769 C C . THR A 1 95 ? 10.100 5.584 2.965 1.00 73.12 95 THR A C 1
ATOM 771 O O . THR A 1 95 ? 9.548 6.367 3.738 1.00 73.12 95 THR A O 1
ATOM 774 N N . GLY A 1 96 ? 9.666 4.336 2.786 1.00 72.56 96 GLY A N 1
ATOM 775 C CA . GLY A 1 96 ? 8.532 3.758 3.487 1.00 72.56 96 GLY A CA 1
ATOM 776 C C . GLY A 1 96 ? 8.925 3.179 4.839 1.00 72.56 96 GLY A C 1
ATOM 777 O O . GLY A 1 96 ? 9.503 2.100 4.903 1.00 72.56 96 GLY A O 1
ATOM 778 N N . TYR A 1 97 ? 8.559 3.849 5.927 1.00 81.06 97 TYR A N 1
ATOM 779 C CA . TYR A 1 97 ? 8.410 3.200 7.227 1.00 81.06 97 TYR A CA 1
ATOM 780 C C . TYR A 1 97 ? 7.119 3.683 7.881 1.00 81.06 97 TYR A C 1
ATOM 782 O O . TYR A 1 97 ? 6.748 4.855 7.774 1.00 81.06 97 TYR A O 1
ATOM 790 N N . PHE A 1 98 ? 6.434 2.772 8.554 1.00 82.69 98 PHE A N 1
ATOM 791 C CA . PHE A 1 98 ? 5.191 3.042 9.253 1.00 82.69 98 PHE A CA 1
ATOM 792 C C . PHE A 1 98 ? 5.443 3.160 10.744 1.00 82.69 98 PHE A C 1
ATOM 794 O O . PHE A 1 98 ? 6.199 2.371 11.300 1.00 82.69 98 PHE A O 1
ATOM 801 N N . GLN A 1 99 ? 4.832 4.157 11.380 1.00 84.69 99 GLN A N 1
ATOM 802 C CA . GLN A 1 99 ? 4.938 4.372 12.818 1.00 84.69 99 GLN A CA 1
ATOM 803 C C . GLN A 1 99 ? 3.572 4.224 13.448 1.00 84.69 99 GLN A C 1
ATOM 805 O O . GLN A 1 99 ? 2.722 5.105 13.359 1.00 84.69 99 GLN A O 1
ATOM 810 N N . ILE A 1 100 ? 3.387 3.101 14.113 1.00 82.31 100 ILE A N 1
ATOM 811 C CA . ILE A 1 100 ? 2.118 2.739 14.704 1.00 82.31 100 ILE A CA 1
ATOM 812 C C . ILE A 1 100 ? 2.194 3.093 16.176 1.00 82.31 100 ILE A C 1
ATOM 814 O O . ILE A 1 100 ? 3.063 2.611 16.901 1.00 82.31 100 ILE A O 1
ATOM 818 N N . LYS A 1 101 ? 1.288 3.974 16.597 1.00 84.38 101 LYS A N 1
ATOM 819 C CA . LYS A 1 101 ? 1.116 4.346 17.995 1.00 84.38 101 LYS A CA 1
ATOM 820 C C . LYS A 1 101 ? -0.090 3.608 18.556 1.00 84.38 101 LYS A C 1
ATOM 822 O O . LYS A 1 101 ? -1.224 3.912 18.188 1.00 84.38 101 LYS A O 1
ATOM 827 N N . GLU A 1 102 ? 0.151 2.697 19.484 1.00 82.00 102 GLU A N 1
ATOM 828 C CA . GLU A 1 102 ? -0.903 1.997 20.211 1.00 82.00 102 GLU A CA 1
ATOM 829 C C . GLU A 1 102 ? -1.047 2.584 21.611 1.00 82.00 102 GLU A C 1
ATOM 831 O O . GLU A 1 102 ? -0.080 2.661 22.366 1.00 82.00 102 GLU A O 1
ATOM 836 N N . VAL A 1 103 ? -2.257 3.006 21.977 1.00 83.06 103 VAL A N 1
ATOM 837 C CA . VAL A 1 103 ? -2.550 3.455 23.344 1.00 83.06 103 VAL A CA 1
ATOM 838 C C . VAL A 1 103 ? -2.853 2.227 24.200 1.00 83.06 103 VAL A C 1
ATOM 840 O O . VAL A 1 103 ? -3.740 1.441 23.873 1.00 83.06 103 VAL A O 1
ATOM 843 N N . LYS A 1 104 ? -2.114 2.066 25.296 1.00 83.25 104 LYS A N 1
ATOM 844 C CA . LYS A 1 104 ? -2.268 0.994 26.290 1.00 83.25 104 LYS A CA 1
ATOM 845 C C . LYS A 1 104 ? -2.715 1.610 27.622 1.00 83.25 104 LYS A C 1
ATOM 847 O O . LYS A 1 104 ? -2.634 2.821 27.807 1.00 83.25 104 LYS A O 1
ATOM 852 N N . GLU A 1 105 ? -3.126 0.790 28.589 1.00 84.75 105 GLU A N 1
ATOM 853 C CA . GLU A 1 105 ? -3.621 1.273 29.895 1.00 84.75 105 GLU A CA 1
ATOM 854 C C . GLU A 1 105 ? -2.636 2.194 30.638 1.00 84.75 105 GLU A C 1
ATOM 856 O O . GLU A 1 105 ? -3.056 3.126 31.318 1.00 84.75 105 GLU A O 1
ATOM 861 N N . LYS A 1 106 ? -1.323 1.959 30.496 1.00 88.31 106 LYS A N 1
ATOM 862 C CA . LYS A 1 106 ? -0.259 2.709 31.191 1.00 88.31 106 LYS A CA 1
ATOM 863 C C . LYS A 1 106 ? 0.486 3.726 30.314 1.00 88.31 106 LYS A C 1
ATOM 865 O O . LYS A 1 106 ? 1.490 4.272 30.762 1.00 88.31 106 LYS A O 1
ATOM 870 N N . GLY A 1 107 ? 0.055 3.975 29.073 1.00 90.25 107 GLY A N 1
ATOM 871 C CA . GLY A 1 107 ? 0.762 4.892 28.169 1.00 90.25 107 GLY A CA 1
ATOM 872 C C . GLY A 1 107 ? 0.576 4.569 26.689 1.00 90.25 107 GLY A C 1
ATOM 873 O O . GLY A 1 107 ? -0.521 4.231 26.252 1.00 90.25 107 GLY A O 1
ATOM 874 N N . TYR A 1 108 ? 1.643 4.696 25.900 1.00 88.06 108 TYR A N 1
ATOM 875 C CA . TYR A 1 108 ? 1.631 4.327 24.486 1.00 88.06 108 TYR A CA 1
ATOM 876 C C . TYR A 1 108 ? 2.867 3.517 24.103 1.00 88.06 108 TYR A C 1
ATOM 878 O O . TYR A 1 108 ? 3.953 3.733 24.637 1.00 88.06 108 TYR A O 1
ATOM 886 N N . GLU A 1 109 ? 2.684 2.615 23.149 1.00 88.00 109 GLU A N 1
ATOM 887 C CA . GLU A 1 109 ? 3.741 1.857 22.489 1.00 88.00 109 GLU A CA 1
ATOM 888 C C . GLU A 1 109 ? 3.902 2.391 21.063 1.00 88.00 109 GLU A C 1
ATOM 890 O O . GLU A 1 109 ? 2.913 2.713 20.400 1.00 88.00 109 GLU A O 1
ATOM 895 N N . MET A 1 110 ? 5.149 2.564 20.622 1.00 87.25 110 MET A N 1
ATOM 896 C CA . MET A 1 110 ? 5.474 3.064 19.288 1.00 87.25 110 MET A CA 1
ATOM 897 C C . MET A 1 110 ? 6.252 1.994 18.531 1.00 87.25 110 MET A C 1
ATOM 899 O O . MET A 1 110 ? 7.403 1.716 18.864 1.00 87.25 110 MET A O 1
ATOM 903 N N . THR A 1 111 ? 5.647 1.450 17.483 1.00 87.31 111 THR A N 1
ATOM 904 C CA . THR A 1 111 ? 6.259 0.423 16.637 1.00 87.31 111 THR A CA 1
ATOM 905 C C . THR A 1 111 ? 6.614 1.025 15.287 1.00 87.31 111 THR A C 1
ATOM 907 O O . THR A 1 111 ? 5.778 1.660 14.646 1.00 87.31 111 THR A O 1
ATOM 910 N N . SER A 1 112 ? 7.858 0.834 14.846 1.00 88.56 112 SER A N 1
ATOM 911 C CA . SER A 1 112 ? 8.328 1.280 13.532 1.00 88.56 112 SER A CA 1
ATOM 912 C C . SER A 1 112 ? 8.517 0.081 12.609 1.00 88.56 112 SER A C 1
ATOM 914 O O . SER A 1 112 ? 9.342 -0.780 12.894 1.00 88.56 112 SER A O 1
ATOM 916 N N . ILE A 1 113 ? 7.789 0.039 11.494 1.00 89.00 113 ILE A N 1
ATOM 917 C CA . ILE A 1 113 ? 7.763 -1.104 10.573 1.00 89.00 113 ILE A CA 1
ATOM 918 C C . ILE A 1 113 ? 8.235 -0.664 9.190 1.00 89.00 113 ILE A C 1
ATOM 920 O O . ILE A 1 113 ? 7.689 0.272 8.610 1.00 89.00 113 ILE A O 1
ATOM 924 N N . VAL A 1 114 ? 9.213 -1.373 8.626 1.00 90.19 114 VAL A N 1
ATOM 925 C CA . VAL A 1 114 ? 9.525 -1.281 7.192 1.00 90.19 114 VAL A CA 1
ATOM 926 C C . VAL A 1 114 ? 8.580 -2.229 6.453 1.00 90.19 114 VAL A C 1
ATOM 928 O O . VAL A 1 114 ? 8.659 -3.436 6.686 1.00 90.19 114 VAL A O 1
ATOM 931 N N . PRO A 1 115 ? 7.675 -1.736 5.593 1.00 90.56 115 PRO A N 1
ATOM 932 C CA . PRO A 1 115 ? 6.570 -2.545 5.095 1.00 90.56 115 PRO A CA 1
ATOM 933 C C . PRO A 1 115 ? 6.928 -3.481 3.957 1.00 90.56 115 PRO A C 1
ATOM 935 O O . PRO A 1 115 ? 6.312 -4.531 3.829 1.00 90.56 115 PRO A O 1
ATOM 938 N N . ILE A 1 116 ? 7.889 -3.103 3.119 1.00 92.38 116 ILE A N 1
ATOM 939 C CA . ILE A 1 116 ? 8.260 -3.856 1.923 1.00 92.38 116 ILE A CA 1
ATOM 940 C C . ILE A 1 116 ? 9.748 -4.196 2.033 1.00 92.38 116 ILE A C 1
ATOM 942 O O . ILE A 1 116 ? 10.596 -3.455 1.538 1.00 92.38 116 ILE A O 1
ATOM 946 N N . PRO A 1 117 ? 10.108 -5.294 2.716 1.00 92.06 117 PRO A N 1
ATOM 947 C CA . PRO A 1 117 ? 11.499 -5.702 2.866 1.00 92.06 117 PRO A CA 1
ATOM 948 C C . PRO A 1 117 ? 12.120 -6.175 1.550 1.00 92.06 117 PRO A C 1
ATOM 950 O O . PRO A 1 117 ? 13.340 -6.137 1.401 1.00 92.06 117 PRO A O 1
ATOM 953 N N . THR A 1 118 ? 11.329 -6.655 0.586 1.00 93.94 118 THR A N 1
ATOM 954 C CA . THR A 1 118 ? 11.871 -7.218 -0.657 1.00 93.94 118 THR A CA 1
ATOM 955 C C . THR A 1 118 ? 10.989 -6.898 -1.855 1.00 93.94 118 THR A C 1
ATOM 957 O O . THR A 1 118 ? 9.803 -7.213 -1.867 1.00 93.94 118 THR A O 1
ATOM 960 N N . VAL A 1 119 ? 11.609 -6.345 -2.899 1.00 93.38 119 VAL A N 1
ATOM 961 C CA . VAL A 1 119 ? 11.025 -6.213 -4.237 1.00 93.38 119 VAL A CA 1
ATOM 962 C C . VAL A 1 119 ? 11.957 -6.900 -5.231 1.00 93.38 119 VAL A C 1
ATOM 964 O O . VAL A 1 119 ? 13.169 -6.688 -5.177 1.00 93.38 119 VAL A O 1
ATOM 967 N N . LYS A 1 120 ? 11.422 -7.724 -6.137 1.00 93.88 120 LYS A N 1
ATOM 968 C CA . LYS A 1 120 ? 12.197 -8.323 -7.236 1.00 93.88 120 LYS A CA 1
ATOM 969 C C . LYS A 1 120 ? 11.571 -7.967 -8.572 1.00 93.88 120 LYS A C 1
ATOM 971 O O . LYS A 1 120 ? 10.376 -8.132 -8.774 1.00 93.88 120 LYS A O 1
ATOM 976 N N . TRP A 1 121 ? 12.408 -7.517 -9.489 1.00 93.31 121 TRP A N 1
ATOM 977 C CA . TRP A 1 121 ? 12.072 -7.264 -10.882 1.00 93.31 121 TRP A CA 1
ATOM 978 C C . TRP A 1 121 ? 13.353 -7.430 -11.703 1.00 93.31 121 TRP A C 1
ATOM 980 O O . TRP A 1 121 ? 14.460 -7.386 -11.163 1.00 93.31 121 TRP A O 1
ATOM 990 N N . ASN A 1 122 ? 13.224 -7.648 -13.004 1.00 90.94 122 ASN A N 1
ATOM 991 C CA . ASN A 1 122 ? 14.366 -7.741 -13.915 1.00 90.94 122 ASN A CA 1
ATOM 992 C C . ASN A 1 122 ? 14.049 -7.023 -15.230 1.00 90.94 122 ASN A C 1
ATOM 994 O O . ASN A 1 122 ? 12.981 -6.440 -15.361 1.00 90.94 122 ASN A O 1
ATOM 998 N N . SER A 1 123 ? 14.960 -7.008 -16.201 1.00 86.81 123 SER A N 1
ATOM 999 C CA . SER A 1 123 ? 14.739 -6.345 -17.494 1.00 86.81 123 SER A CA 1
ATOM 1000 C C . SER A 1 123 ? 14.007 -7.206 -18.529 1.00 86.81 123 SER A C 1
ATOM 1002 O O . SER A 1 123 ? 13.496 -6.653 -19.497 1.00 86.81 123 SER A O 1
ATOM 1004 N N . TYR A 1 124 ? 13.938 -8.525 -18.339 1.00 86.25 124 TYR A N 1
ATOM 1005 C CA . TYR A 1 124 ? 13.570 -9.486 -19.385 1.00 86.25 124 TYR A CA 1
ATOM 1006 C C . TYR A 1 124 ? 12.156 -10.068 -19.257 1.00 86.25 124 TYR A C 1
ATOM 1008 O O . TYR A 1 124 ? 11.648 -10.623 -20.225 1.00 86.25 124 TYR A O 1
ATOM 1016 N N . ASN A 1 125 ? 11.508 -9.961 -18.095 1.00 89.69 125 ASN A N 1
ATOM 1017 C CA . ASN A 1 125 ? 10.115 -10.364 -17.899 1.00 89.69 125 ASN A CA 1
ATOM 1018 C C . ASN A 1 125 ? 9.251 -9.190 -17.419 1.00 89.69 125 ASN A C 1
ATOM 1020 O O . ASN A 1 125 ? 9.767 -8.137 -17.050 1.00 89.69 125 ASN A O 1
ATOM 1024 N N . ASP A 1 126 ? 7.931 -9.351 -17.448 1.00 88.94 126 ASP A N 1
ATOM 1025 C CA . ASP A 1 126 ? 6.977 -8.315 -17.026 1.00 88.94 126 ASP A CA 1
ATOM 1026 C C . ASP A 1 126 ? 6.655 -8.372 -15.521 1.00 88.94 126 ASP A C 1
ATOM 1028 O O . ASP A 1 126 ? 5.897 -7.558 -15.015 1.00 88.94 126 ASP A O 1
ATOM 1032 N N . GLU A 1 127 ? 7.229 -9.323 -14.786 1.00 91.06 127 GLU A N 1
ATOM 1033 C CA . GLU A 1 127 ? 6.841 -9.621 -13.408 1.00 91.06 127 GLU A CA 1
ATOM 1034 C C . GLU A 1 127 ? 7.583 -8.738 -12.396 1.00 91.06 127 GLU A C 1
ATOM 1036 O O . GLU A 1 127 ? 8.810 -8.592 -12.425 1.00 91.06 127 GLU A O 1
ATOM 1041 N N . VAL A 1 128 ? 6.819 -8.179 -11.461 1.00 91.44 128 VAL A N 1
ATOM 1042 C CA . VAL A 1 128 ? 7.303 -7.449 -10.291 1.00 91.44 128 VAL A CA 1
ATOM 1043 C C . VAL A 1 128 ? 6.757 -8.138 -9.050 1.00 91.44 128 VAL A C 1
ATOM 1045 O O . VAL A 1 128 ? 5.555 -8.160 -8.804 1.00 91.44 128 VAL A O 1
ATOM 1048 N N . LEU A 1 129 ? 7.656 -8.703 -8.258 1.00 93.81 129 LEU A N 1
ATOM 1049 C CA . LEU A 1 129 ? 7.348 -9.350 -6.992 1.00 93.81 129 LEU A CA 1
ATOM 1050 C C . LEU A 1 129 ? 7.513 -8.338 -5.865 1.00 93.81 129 LEU A C 1
ATOM 1052 O O . LEU A 1 129 ? 8.576 -7.726 -5.745 1.00 93.81 129 LEU A O 1
ATOM 1056 N N . ILE A 1 130 ? 6.504 -8.214 -5.009 1.00 93.62 130 ILE A N 1
ATOM 1057 C CA . ILE A 1 130 ? 6.550 -7.400 -3.791 1.00 93.62 130 ILE A CA 1
ATOM 1058 C C . ILE A 1 130 ? 6.251 -8.312 -2.609 1.00 93.62 130 ILE A C 1
ATOM 1060 O O . ILE A 1 130 ? 5.179 -8.904 -2.538 1.00 93.62 130 ILE A O 1
ATOM 1064 N N . ARG A 1 131 ? 7.198 -8.422 -1.676 1.00 95.12 131 ARG A N 1
ATOM 1065 C CA . ARG A 1 131 ? 6.997 -9.118 -0.405 1.00 95.12 131 ARG A CA 1
ATOM 1066 C C . ARG A 1 131 ? 6.772 -8.096 0.693 1.00 95.12 131 ARG A C 1
ATOM 1068 O O . ARG A 1 131 ? 7.651 -7.271 0.950 1.00 95.12 131 ARG A O 1
ATOM 1075 N N . PHE A 1 132 ? 5.627 -8.200 1.351 1.00 94.44 132 PHE A N 1
ATOM 1076 C CA . PHE A 1 132 ? 5.292 -7.441 2.542 1.00 94.44 132 PHE A CA 1
ATOM 1077 C C . PHE A 1 132 ? 5.969 -8.031 3.781 1.00 94.44 132 PHE A C 1
ATOM 1079 O O . PHE A 1 132 ? 6.234 -9.232 3.878 1.00 94.44 132 PHE A O 1
ATOM 1086 N N . ASN A 1 133 ? 6.267 -7.162 4.739 1.00 93.44 133 ASN A N 1
ATOM 1087 C CA . ASN A 1 133 ? 6.738 -7.552 6.055 1.00 93.44 133 ASN A CA 1
ATOM 1088 C C . ASN A 1 133 ? 5.623 -8.302 6.795 1.00 93.44 133 ASN A C 1
ATOM 1090 O O . ASN A 1 133 ? 4.474 -7.873 6.789 1.00 93.44 133 ASN A O 1
ATOM 1094 N N . GLN A 1 134 ? 5.960 -9.392 7.476 1.00 92.81 134 GLN A N 1
ATOM 1095 C CA . GLN A 1 134 ? 5.000 -10.106 8.310 1.00 92.81 134 GLN A CA 1
ATOM 1096 C C . GLN A 1 134 ? 4.365 -9.193 9.371 1.00 92.81 134 GLN A C 1
ATOM 1098 O O . GLN A 1 134 ? 3.174 -9.321 9.634 1.00 92.81 134 GLN A O 1
ATOM 1103 N N . ASP A 1 135 ? 5.116 -8.224 9.899 1.00 90.94 135 ASP A N 1
ATOM 1104 C CA . ASP A 1 135 ? 4.621 -7.284 10.908 1.00 90.94 135 ASP A CA 1
ATOM 1105 C C . ASP A 1 135 ? 3.590 -6.293 10.350 1.00 90.94 135 ASP A C 1
ATOM 1107 O O . ASP A 1 135 ? 2.768 -5.778 11.106 1.00 90.94 135 ASP A O 1
ATOM 1111 N N . ILE A 1 136 ? 3.605 -6.014 9.034 1.00 89.88 136 ILE A N 1
ATOM 1112 C CA . ILE A 1 136 ? 2.614 -5.119 8.419 1.00 89.88 136 ILE A CA 1
ATOM 1113 C C . ILE A 1 136 ? 1.323 -5.855 8.050 1.00 89.88 136 ILE A C 1
ATOM 1115 O O . ILE A 1 136 ? 0.267 -5.232 7.990 1.00 89.88 136 ILE A O 1
ATOM 1119 N N . MET A 1 137 ? 1.379 -7.176 7.850 1.00 90.50 137 MET A N 1
ATOM 1120 C CA . MET A 1 137 ? 0.239 -7.961 7.368 1.00 90.50 137 MET A CA 1
ATOM 1121 C C . MET A 1 137 ? -1.027 -7.817 8.218 1.00 90.50 137 MET A C 1
ATOM 1123 O O . MET A 1 137 ? -2.074 -7.594 7.614 1.00 90.50 137 MET A O 1
ATOM 1127 N N . PRO A 1 138 ? -0.992 -7.851 9.568 1.00 88.81 138 PRO A N 1
ATOM 1128 C CA . PRO A 1 138 ? -2.193 -7.643 10.381 1.00 88.81 138 PRO A CA 1
ATOM 1129 C C . PRO A 1 138 ? -2.924 -6.329 10.073 1.00 88.81 138 PRO A C 1
ATOM 1131 O O . PRO A 1 138 ? -4.144 -6.273 10.163 1.00 88.81 138 PRO A O 1
ATOM 1134 N N . TYR A 1 139 ? -2.205 -5.291 9.641 1.00 87.69 139 TYR A N 1
ATOM 1135 C CA . TYR A 1 139 ? -2.784 -3.996 9.278 1.00 87.69 139 TYR A CA 1
ATOM 1136 C C . TYR A 1 139 ? -3.350 -3.952 7.853 1.00 87.69 139 TYR A C 1
ATOM 1138 O O . TYR A 1 139 ? -4.036 -2.991 7.515 1.00 87.69 139 TYR A O 1
ATOM 1146 N N . LEU A 1 140 ? -3.057 -4.962 7.031 1.00 88.56 140 LEU A N 1
ATOM 1147 C CA . LEU A 1 140 ? -3.512 -5.091 5.643 1.00 88.56 140 LEU A CA 1
ATOM 1148 C C . LEU A 1 140 ? -4.603 -6.163 5.475 1.00 88.56 140 LEU A C 1
ATOM 1150 O O . LEU A 1 140 ? -5.338 -6.126 4.494 1.00 88.56 140 LEU A O 1
ATOM 1154 N N . ILE A 1 141 ? -4.692 -7.138 6.393 1.00 84.94 141 ILE A N 1
ATOM 1155 C CA . ILE A 1 141 ? -5.568 -8.319 6.238 1.00 84.94 141 ILE A CA 1
ATOM 1156 C C . ILE A 1 141 ? -6.529 -8.568 7.389 1.00 84.94 141 ILE A C 1
ATOM 1158 O O . ILE A 1 141 ? -7.552 -9.210 7.169 1.00 84.94 141 ILE A O 1
ATOM 1162 N N . ASP A 1 142 ? -6.208 -8.154 8.620 1.00 70.69 142 ASP A N 1
ATOM 1163 C CA . ASP A 1 142 ? 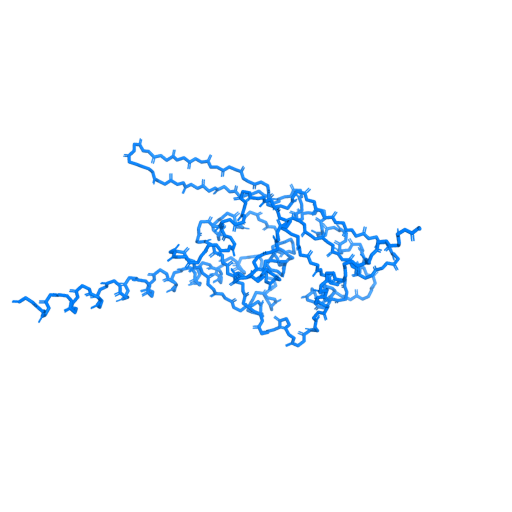-7.182 -8.306 9.696 1.00 70.69 142 ASP A CA 1
ATOM 1164 C C . ASP A 1 142 ? -8.324 -7.341 9.369 1.00 70.69 142 ASP A C 1
ATOM 1166 O O . ASP A 1 142 ? -8.073 -6.229 8.946 1.00 70.69 142 ASP A O 1
ATOM 1170 N N . LEU A 1 143 ? -9.579 -7.769 9.434 1.00 65.69 143 LEU A N 1
ATOM 1171 C CA . LEU A 1 143 ? -10.731 -6.945 9.027 1.00 65.69 143 LEU A CA 1
ATOM 1172 C C . LEU A 1 143 ? -11.669 -6.663 10.196 1.00 65.69 143 LEU A C 1
ATOM 1174 O O . LEU A 1 143 ? -12.749 -6.098 10.020 1.00 65.69 143 LEU A O 1
ATOM 1178 N N . LYS A 1 144 ? -11.294 -7.092 11.404 1.00 61.22 144 LYS A N 1
ATOM 1179 C CA . LYS A 1 144 ? -12.253 -7.227 12.500 1.00 61.22 144 LYS A CA 1
ATOM 1180 C C . LYS A 1 144 ? -12.709 -5.890 13.079 1.00 61.22 144 LYS A C 1
ATOM 1182 O O . LYS A 1 144 ? -13.889 -5.761 13.386 1.00 61.22 144 LYS A O 1
ATOM 1187 N N . ASN A 1 145 ? -11.823 -4.902 13.245 1.00 64.62 145 ASN A N 1
ATOM 1188 C CA . ASN A 1 145 ? -12.154 -3.585 13.805 1.00 64.62 145 ASN A CA 1
ATOM 1189 C C . ASN A 1 145 ? -11.201 -2.475 13.314 1.00 64.62 145 ASN A C 1
ATOM 1191 O O . ASN A 1 145 ? -9.996 -2.668 13.339 1.00 64.62 145 ASN A O 1
ATOM 1195 N N . ASN A 1 146 ? -11.734 -1.282 13.009 1.00 73.75 146 ASN A N 1
ATOM 1196 C CA . ASN A 1 146 ? -10.975 -0.062 12.650 1.00 73.75 146 ASN A CA 1
ATOM 1197 C C . ASN A 1 146 ? -10.214 -0.117 11.312 1.00 73.75 146 ASN A C 1
ATOM 1199 O O . ASN A 1 146 ? -9.052 0.285 11.226 1.00 73.75 146 ASN A O 1
ATOM 1203 N N . PHE A 1 147 ? -10.900 -0.569 10.264 1.00 79.75 147 PHE A N 1
ATOM 1204 C CA . PHE A 1 147 ? -10.370 -0.598 8.905 1.00 79.75 147 PHE A CA 1
ATOM 1205 C C . PHE A 1 147 ? -11.064 0.420 8.014 1.00 79.75 147 PHE A C 1
ATOM 1207 O O . PHE A 1 147 ? -12.247 0.732 8.180 1.00 79.75 147 PHE A O 1
ATOM 1214 N N . THR A 1 148 ? -10.314 0.895 7.035 1.00 83.69 148 THR A N 1
ATOM 1215 C CA . THR A 1 148 ? -10.784 1.751 5.963 1.00 83.69 148 THR A CA 1
ATOM 1216 C C . THR A 1 148 ? -10.768 0.967 4.664 1.00 83.69 148 THR A C 1
ATOM 1218 O O . THR A 1 148 ? -9.868 0.167 4.418 1.00 83.69 148 THR A O 1
ATOM 1221 N N . GLN A 1 149 ? -11.811 1.171 3.861 1.00 84.31 149 GLN A N 1
ATOM 1222 C CA . GLN A 1 149 ? -11.912 0.620 2.520 1.00 84.31 149 GLN A CA 1
ATOM 1223 C C . GLN A 1 149 ? -12.175 1.755 1.542 1.00 84.31 149 GLN A C 1
ATOM 1225 O O . GLN A 1 149 ? -13.090 2.553 1.758 1.00 84.31 149 GLN A O 1
ATOM 1230 N N . HIS A 1 150 ? -11.420 1.787 0.453 1.00 85.62 150 HIS A N 1
ATOM 1231 C CA . HIS A 1 150 ? -11.588 2.760 -0.625 1.00 85.62 150 HIS A CA 1
ATOM 1232 C C . HIS A 1 150 ? -11.335 2.111 -1.978 1.00 85.62 150 HIS A C 1
ATOM 1234 O O . HIS A 1 150 ? -10.660 1.082 -2.073 1.00 85.62 150 HIS A O 1
ATOM 1240 N N . ALA A 1 151 ? -11.909 2.686 -3.035 1.00 85.75 151 ALA A N 1
ATOM 1241 C CA . ALA A 1 151 ? -11.619 2.226 -4.383 1.00 85.75 151 ALA A CA 1
ATOM 1242 C C . ALA A 1 151 ? -10.217 2.689 -4.787 1.00 85.75 151 ALA A C 1
ATOM 1244 O O . ALA A 1 151 ? -9.834 3.840 -4.569 1.00 85.75 151 ALA A O 1
ATOM 1245 N N . LEU A 1 152 ? -9.449 1.795 -5.410 1.00 85.94 152 LEU A N 1
ATOM 1246 C CA . LEU A 1 152 ? -8.110 2.125 -5.892 1.00 85.94 152 LEU A CA 1
ATOM 1247 C C . LEU A 1 152 ? -8.159 3.240 -6.954 1.00 85.94 152 LEU A C 1
ATOM 1249 O O . LEU A 1 152 ? -7.257 4.077 -7.009 1.00 85.94 152 LEU A O 1
ATOM 1253 N N . SER A 1 153 ? -9.223 3.277 -7.765 1.00 83.81 153 SER A N 1
ATOM 1254 C CA . SER A 1 153 ? -9.471 4.319 -8.771 1.00 83.81 153 SER A CA 1
ATOM 1255 C C . SER A 1 153 ? -9.445 5.727 -8.180 1.00 83.81 153 SER A C 1
ATOM 1257 O O . SER A 1 153 ? -8.825 6.619 -8.757 1.00 83.81 153 SER A O 1
ATOM 1259 N N . ASP A 1 154 ? -10.028 5.905 -6.994 1.00 84.06 154 ASP A N 1
ATOM 1260 C CA . ASP A 1 154 ? -10.151 7.213 -6.347 1.00 84.06 154 ASP A CA 1
ATOM 1261 C C . ASP A 1 154 ? -8.778 7.790 -5.993 1.00 84.06 154 ASP A C 1
ATOM 1263 O O . ASP A 1 154 ? -8.579 9.000 -6.014 1.00 84.06 154 ASP A O 1
ATOM 1267 N N . ILE A 1 155 ? -7.805 6.925 -5.698 1.00 84.12 155 ILE A N 1
ATOM 1268 C CA . ILE A 1 155 ? -6.421 7.318 -5.421 1.00 84.12 155 ILE A CA 1
ATOM 1269 C C . ILE A 1 155 ? -5.610 7.433 -6.716 1.00 84.12 155 ILE A C 1
ATOM 1271 O O . ILE A 1 155 ? -4.757 8.319 -6.851 1.00 84.12 155 ILE A O 1
ATOM 1275 N N . ALA A 1 156 ? -5.880 6.562 -7.690 1.00 81.31 156 ALA A N 1
ATOM 1276 C CA . ALA A 1 156 ? -5.195 6.523 -8.978 1.00 81.31 156 ALA A CA 1
ATOM 1277 C C . ALA A 1 156 ? -5.322 7.843 -9.750 1.00 81.31 156 ALA A C 1
ATOM 1279 O O . ALA A 1 156 ? -4.338 8.314 -10.325 1.00 81.31 156 ALA A O 1
ATOM 1280 N N . GLU A 1 157 ? -6.487 8.485 -9.701 1.00 81.50 157 GLU A N 1
ATOM 1281 C CA . GLU A 1 157 ? -6.769 9.729 -10.428 1.00 81.50 157 GLU A CA 1
ATOM 1282 C C . GLU A 1 157 ? -6.101 10.970 -9.801 1.00 81.50 157 GLU A C 1
ATOM 1284 O O . GLU A 1 157 ? -5.882 11.986 -10.467 1.00 81.50 157 GLU A O 1
ATOM 1289 N N . LEU A 1 158 ? -5.693 10.903 -8.530 1.00 85.19 158 LEU A N 1
ATOM 1290 C CA . LEU A 1 158 ? -5.191 12.065 -7.793 1.00 85.19 158 LEU A CA 1
ATOM 1291 C C . LEU A 1 158 ? -3.723 12.367 -8.093 1.00 85.19 158 LEU A C 1
ATOM 1293 O O . LEU A 1 158 ? -2.837 11.531 -7.933 1.00 85.19 158 LEU A O 1
ATOM 1297 N N . ASN A 1 159 ? -3.415 13.610 -8.462 1.00 82.56 159 ASN A N 1
ATOM 1298 C CA . ASN A 1 159 ? -2.060 13.999 -8.872 1.00 82.56 159 ASN A CA 1
ATOM 1299 C C . ASN A 1 159 ? -1.254 14.774 -7.826 1.00 82.56 159 ASN A C 1
ATOM 1301 O O . ASN A 1 159 ? -0.071 15.031 -8.060 1.00 82.56 159 ASN A O 1
ATOM 1305 N N . SER A 1 160 ? -1.840 15.071 -6.669 1.00 86.12 160 SER A N 1
ATOM 1306 C CA . SER A 1 160 ? -1.180 15.741 -5.546 1.00 86.12 160 SER A CA 1
ATOM 1307 C C . SER A 1 160 ? -1.064 14.802 -4.350 1.00 86.12 160 SER A C 1
ATOM 1309 O O . SER A 1 160 ? -2.024 14.110 -4.014 1.00 86.12 160 SER A O 1
ATOM 1311 N N . LYS A 1 161 ? 0.094 14.824 -3.672 1.00 84.56 161 LYS A N 1
ATOM 1312 C CA . LYS A 1 161 ? 0.302 14.105 -2.405 1.00 84.56 161 LYS A CA 1
ATOM 1313 C C . LYS A 1 161 ? -0.787 14.475 -1.397 1.00 84.56 161 LYS A C 1
ATOM 1315 O O . LYS A 1 161 ? -1.420 13.593 -0.836 1.00 84.56 161 LYS A O 1
ATOM 1320 N N . TYR A 1 162 ? -1.049 15.768 -1.216 1.00 85.00 162 TYR A N 1
ATOM 1321 C CA . TYR A 1 162 ? -2.042 16.238 -0.252 1.00 85.00 162 TYR A CA 1
ATOM 1322 C C . TYR A 1 162 ? -3.455 15.779 -0.598 1.00 85.00 162 TYR A C 1
ATOM 1324 O O . TYR A 1 162 ? -4.191 15.396 0.301 1.00 85.00 162 TYR A O 1
ATOM 1332 N N . SER A 1 163 ? -3.825 15.756 -1.881 1.00 86.50 163 SER A N 1
ATOM 1333 C CA . SER A 1 163 ? -5.145 15.267 -2.294 1.00 86.50 163 SER A CA 1
ATOM 1334 C C . SER A 1 163 ? -5.332 13.789 -1.960 1.00 86.50 163 SER A C 1
ATOM 1336 O O . SER A 1 163 ? -6.396 13.415 -1.474 1.00 86.50 163 SER A O 1
ATOM 1338 N N . ILE A 1 164 ? -4.296 12.966 -2.160 1.00 85.19 164 ILE A N 1
ATOM 1339 C CA . ILE A 1 164 ? -4.322 11.551 -1.766 1.00 85.19 164 ILE A CA 1
ATOM 1340 C C . ILE A 1 164 ? -4.505 11.434 -0.251 1.00 85.19 164 ILE A C 1
ATOM 1342 O O . ILE A 1 164 ? -5.422 10.759 0.201 1.00 85.19 164 ILE A O 1
ATOM 1346 N N . LEU A 1 165 ? -3.694 12.151 0.534 1.00 85.44 165 LEU A N 1
ATOM 1347 C CA . LEU A 1 165 ? -3.764 12.086 1.997 1.00 85.44 165 LEU A CA 1
ATOM 1348 C C . LEU A 1 165 ? -5.110 12.557 2.549 1.00 85.44 165 LEU A C 1
ATOM 1350 O O . LEU A 1 165 ? -5.679 11.897 3.412 1.00 85.44 165 LEU A O 1
ATOM 1354 N N . VAL A 1 166 ? -5.642 13.668 2.037 1.00 86.88 166 VAL A N 1
ATOM 1355 C CA . VAL A 1 166 ? -6.967 14.163 2.428 1.00 86.88 166 VAL A CA 1
ATOM 1356 C C . VAL A 1 166 ? -8.039 13.128 2.100 1.00 86.88 166 VAL A C 1
ATOM 1358 O O . VAL A 1 166 ? -8.913 12.895 2.928 1.00 86.88 166 VAL A O 1
ATOM 1361 N N . SER A 1 167 ? -7.958 12.473 0.940 1.00 86.62 167 SER A N 1
ATOM 1362 C CA . SER A 1 167 ? -8.931 11.446 0.547 1.00 86.62 167 SER A CA 1
ATOM 1363 C C . SER A 1 167 ? -8.887 10.240 1.485 1.00 86.62 167 SER A C 1
ATOM 1365 O O . SER A 1 167 ? -9.929 9.840 1.998 1.00 86.62 167 SER A O 1
ATOM 1367 N N . LEU A 1 168 ? -7.694 9.724 1.800 1.00 86.19 168 LEU A N 1
ATOM 1368 C CA . LEU A 1 168 ? -7.525 8.619 2.752 1.00 86.19 168 LEU A CA 1
ATOM 1369 C C . LEU A 1 168 ? -8.066 8.975 4.147 1.00 86.19 168 LEU A C 1
ATOM 1371 O O . LEU A 1 168 ? -8.824 8.205 4.729 1.00 86.19 168 LEU A O 1
ATOM 1375 N N . VAL A 1 169 ? -7.771 10.178 4.653 1.00 85.88 169 VAL A N 1
ATOM 1376 C CA . VAL A 1 169 ? -8.306 10.660 5.943 1.00 85.88 169 VAL A CA 1
ATOM 1377 C C . VAL A 1 169 ? -9.830 10.807 5.905 1.00 85.88 169 VAL A C 1
ATOM 1379 O O . VAL A 1 169 ? -10.516 10.509 6.883 1.00 85.88 169 VAL A O 1
ATOM 1382 N N . VAL A 1 170 ? -10.401 11.253 4.785 1.00 87.75 170 VAL A N 1
ATOM 1383 C CA . VAL A 1 170 ? -11.858 11.319 4.623 1.00 87.75 170 VAL A CA 1
ATOM 1384 C C . VAL A 1 170 ? -12.470 9.918 4.688 1.00 87.75 170 VAL A C 1
ATOM 1386 O O . VAL A 1 170 ? -13.465 9.744 5.398 1.00 87.75 170 VAL A O 1
ATOM 1389 N N . TYR A 1 171 ? -11.874 8.924 4.023 1.00 87.12 171 TYR A N 1
ATOM 1390 C CA . TYR A 1 171 ? -12.318 7.530 4.109 1.00 87.12 171 TYR A CA 1
ATOM 1391 C C . TYR A 1 171 ? -12.206 6.973 5.537 1.00 87.12 171 TYR A C 1
ATOM 1393 O O . TYR A 1 171 ? -13.154 6.351 6.024 1.00 87.12 171 TYR A O 1
ATOM 1401 N N . GLU A 1 172 ? -11.128 7.291 6.256 1.00 86.31 172 GLU A N 1
ATOM 1402 C CA . GLU A 1 172 ? -10.947 6.935 7.670 1.00 86.31 172 GLU A CA 1
ATOM 1403 C C . GLU A 1 172 ? -12.059 7.514 8.560 1.00 86.31 172 GLU A C 1
ATOM 1405 O O . GLU A 1 172 ? -12.689 6.821 9.361 1.00 86.31 172 GLU A O 1
ATOM 1410 N N . LEU A 1 173 ? -12.375 8.800 8.396 1.00 86.06 173 LEU A N 1
ATOM 1411 C CA . LEU A 1 173 ? -13.444 9.441 9.161 1.00 86.06 173 LEU A CA 1
ATOM 1412 C C . LEU A 1 173 ? -14.819 8.849 8.835 1.00 86.06 173 LEU A C 1
ATOM 1414 O O . LEU A 1 173 ? -15.681 8.757 9.718 1.00 86.06 173 LEU A O 1
ATOM 1418 N N . GLN A 1 174 ? -15.051 8.456 7.582 1.00 86.62 174 GLN A N 1
ATOM 1419 C CA . GLN A 1 174 ? -16.282 7.784 7.175 1.00 86.62 174 GLN A CA 1
ATOM 1420 C C . GLN A 1 174 ? -16.405 6.397 7.820 1.00 86.62 174 GLN A C 1
ATOM 1422 O O . GLN A 1 174 ? -17.472 6.092 8.365 1.00 86.62 174 GLN A O 1
ATOM 1427 N N . SER A 1 175 ? -15.329 5.601 7.841 1.00 82.62 175 SER A N 1
ATOM 1428 C CA . SER A 1 175 ? -15.321 4.269 8.460 1.00 82.62 175 SER A CA 1
ATOM 1429 C C . SER A 1 175 ? -15.568 4.348 9.973 1.00 82.62 175 SER A C 1
ATOM 1431 O O . SER A 1 175 ? -16.451 3.664 10.502 1.00 82.62 175 SER A O 1
ATOM 1433 N N . ILE A 1 176 ? -14.910 5.285 10.669 1.00 84.56 176 ILE A N 1
ATOM 1434 C CA . ILE A 1 176 ? -15.111 5.532 12.107 1.00 84.56 176 ILE A CA 1
ATOM 1435 C C . ILE A 1 176 ? -16.563 5.929 12.402 1.00 84.56 176 ILE A C 1
ATOM 1437 O O . ILE A 1 176 ? -17.192 5.398 13.324 1.00 84.56 176 ILE A O 1
ATOM 1441 N N . ARG A 1 177 ? -17.134 6.851 11.615 1.00 85.88 177 ARG A N 1
ATOM 1442 C CA . ARG A 1 177 ? -18.533 7.282 11.782 1.00 85.88 177 ARG A CA 1
ATOM 1443 C C . ARG A 1 177 ? -19.512 6.130 11.555 1.00 85.88 177 ARG A C 1
ATOM 1445 O O . ARG A 1 177 ? -20.501 6.034 12.285 1.00 85.88 177 ARG A O 1
ATOM 1452 N N . ALA A 1 178 ? -19.259 5.263 10.574 1.00 84.19 178 ALA A N 1
ATOM 1453 C CA . ALA A 1 178 ? -20.086 4.087 10.314 1.00 84.19 178 ALA A CA 1
ATOM 1454 C C . ALA A 1 178 ? -20.076 3.114 11.507 1.00 84.19 178 ALA A C 1
ATOM 1456 O O . ALA A 1 178 ? -21.145 2.731 11.989 1.00 84.19 178 ALA A O 1
ATOM 1457 N N . LEU A 1 179 ? -18.898 2.815 12.066 1.00 81.25 179 LEU A N 1
ATOM 1458 C CA . LEU A 1 179 ? -18.752 1.969 13.258 1.00 81.25 179 LEU A CA 1
ATOM 1459 C C . LEU A 1 179 ? -19.470 2.557 14.482 1.00 81.25 179 LEU A C 1
ATOM 1461 O O . LEU A 1 179 ? -20.188 1.853 15.195 1.00 81.25 179 LEU A O 1
ATOM 1465 N N . GLN A 1 180 ? -19.347 3.867 14.716 1.00 84.25 180 GLN A N 1
ATOM 1466 C CA . GLN A 1 180 ? -20.058 4.541 15.809 1.00 84.25 180 GLN A CA 1
ATOM 1467 C C . GLN A 1 180 ? -21.584 4.454 15.650 1.00 84.25 180 GLN A C 1
ATOM 1469 O O . GLN A 1 180 ? -22.298 4.261 16.637 1.00 84.25 180 GLN A O 1
ATOM 1474 N N . ARG A 1 181 ? -22.103 4.569 14.419 1.00 83.38 181 ARG A N 1
ATOM 1475 C CA . ARG A 1 181 ? -23.539 4.404 14.129 1.00 83.38 181 ARG A CA 1
ATOM 1476 C C . ARG A 1 181 ? -24.013 2.974 14.400 1.00 83.38 181 ARG A C 1
ATOM 1478 O O . ARG A 1 181 ? -25.061 2.802 15.024 1.00 83.38 181 ARG A O 1
ATOM 1485 N N . GLN A 1 182 ? -23.241 1.962 14.004 1.00 82.00 182 GLN A N 1
ATOM 1486 C CA . GLN A 1 182 ? -23.549 0.554 14.293 1.00 82.00 182 GLN A CA 1
ATOM 1487 C C . GLN A 1 182 ? -23.570 0.273 15.805 1.00 82.00 182 GLN A C 1
ATOM 1489 O O . GLN A 1 182 ? -24.532 -0.291 16.318 1.00 82.00 182 GLN A O 1
ATOM 1494 N N . ARG A 1 183 ? -22.582 0.768 16.562 1.00 82.75 183 ARG A N 1
ATOM 1495 C CA . ARG A 1 183 ? -22.562 0.619 18.031 1.00 82.75 183 ARG A CA 1
ATOM 1496 C C . ARG A 1 183 ? -23.763 1.288 18.710 1.00 82.75 183 ARG A C 1
ATOM 1498 O O . ARG A 1 183 ? -24.371 0.707 19.607 1.00 82.75 183 ARG A O 1
ATOM 1505 N N . ARG A 1 184 ? -24.148 2.491 18.264 1.00 78.75 184 ARG A N 1
ATOM 1506 C CA . ARG A 1 184 ? -25.328 3.210 18.789 1.00 78.75 184 ARG A CA 1
ATOM 1507 C C . ARG A 1 184 ? -26.642 2.479 18.500 1.00 78.75 184 ARG A C 1
ATOM 1509 O O . ARG A 1 184 ? -27.528 2.474 19.349 1.00 78.75 184 ARG A O 1
ATOM 1516 N N . THR A 1 185 ? -26.789 1.890 17.315 1.00 79.12 185 THR A N 1
ATOM 1517 C CA . THR A 1 185 ? -27.997 1.133 16.941 1.00 79.12 185 THR A CA 1
ATOM 1518 C C . THR A 1 185 ? -28.090 -0.196 17.692 1.00 79.12 185 THR A C 1
ATOM 1520 O O . THR A 1 185 ? -29.156 -0.497 18.223 1.00 79.12 185 THR A O 1
ATOM 1523 N N . ALA A 1 186 ? -26.978 -0.921 17.853 1.00 77.19 186 ALA A N 1
ATOM 1524 C CA . ALA A 1 186 ? -26.915 -2.145 18.656 1.00 77.19 186 ALA A CA 1
ATOM 1525 C C . ALA A 1 186 ? -27.252 -1.898 20.141 1.00 77.19 186 ALA A C 1
ATOM 1527 O O . ALA A 1 186 ? -28.062 -2.619 20.720 1.00 77.19 186 ALA A O 1
ATOM 1528 N N . SER A 1 187 ? -26.714 -0.829 20.741 1.00 74.06 187 SER A N 1
ATOM 1529 C CA . SER A 1 187 ? -27.036 -0.437 22.124 1.00 74.06 187 SER A CA 1
ATOM 1530 C C . SER A 1 187 ? -28.522 -0.089 22.305 1.00 74.06 187 SER A C 1
ATOM 1532 O O . SER A 1 187 ? -29.140 -0.512 23.279 1.00 74.06 187 SER A O 1
ATOM 1534 N N . ARG A 1 188 ? -29.134 0.609 21.335 1.00 71.25 188 ARG A N 1
ATOM 1535 C CA . ARG A 1 188 ? -30.579 0.909 21.340 1.00 71.25 188 ARG A CA 1
ATOM 1536 C C . ARG A 1 188 ? -31.458 -0.329 21.156 1.00 71.25 188 ARG A C 1
ATOM 1538 O O . ARG A 1 188 ? -32.554 -0.357 21.704 1.00 71.25 188 ARG A O 1
ATOM 1545 N N . ALA A 1 189 ? -31.016 -1.318 20.380 1.00 70.00 189 ALA A N 1
ATOM 1546 C CA . ALA A 1 189 ? -31.740 -2.575 20.206 1.00 70.00 189 ALA A CA 1
ATOM 1547 C C . ALA A 1 189 ? -31.692 -3.427 21.485 1.00 70.00 189 ALA A C 1
ATOM 1549 O O . ALA A 1 189 ? -32.723 -3.927 21.922 1.00 70.00 189 ALA A O 1
ATOM 1550 N N . SER A 1 190 ? -30.527 -3.509 22.135 1.00 67.50 190 SER A N 1
ATOM 1551 C CA . SER A 1 190 ? -30.353 -4.259 23.386 1.00 67.50 190 SER A CA 1
ATOM 1552 C C . SER A 1 190 ? -31.089 -3.633 24.578 1.00 67.50 190 SER A C 1
ATOM 1554 O O . SER A 1 190 ? -31.523 -4.362 25.460 1.00 67.50 190 SER A O 1
ATOM 1556 N N . GLY A 1 191 ? -31.265 -2.306 24.602 1.00 60.47 191 GLY A N 1
ATOM 1557 C CA . GLY A 1 191 ? -32.031 -1.603 25.641 1.00 60.47 191 GLY A CA 1
ATOM 1558 C C . GLY A 1 191 ? -33.555 -1.613 25.456 1.00 60.47 191 GLY A C 1
ATOM 1559 O O . GLY A 1 191 ? -34.258 -1.085 26.304 1.00 60.47 191 GLY A O 1
ATOM 1560 N N . LYS A 1 192 ? -34.077 -2.172 24.352 1.00 58.19 192 LYS A N 1
ATOM 1561 C CA . LYS A 1 192 ? -35.525 -2.377 24.123 1.00 58.19 192 LYS A CA 1
ATOM 1562 C C . LYS A 1 192 ? -36.000 -3.800 24.458 1.00 58.19 192 LYS A C 1
ATOM 1564 O O . LYS A 1 192 ? -37.180 -4.091 24.303 1.00 58.19 192 LYS A O 1
ATOM 1569 N N . LEU A 1 193 ? -35.076 -4.681 24.844 1.00 52.94 193 LEU A N 1
ATOM 1570 C CA . LEU A 1 193 ? -35.311 -6.089 25.194 1.00 52.94 193 LEU A CA 1
ATOM 1571 C C . LEU A 1 193 ? -35.263 -6.339 26.717 1.00 52.94 193 LEU A C 1
ATOM 1573 O O . LEU A 1 193 ? -35.302 -7.492 27.139 1.00 52.94 193 LEU A O 1
ATOM 1577 N N . GLN A 1 194 ? -35.175 -5.274 27.519 1.00 43.47 194 GLN A N 1
ATOM 1578 C CA . GLN A 1 194 ? -35.328 -5.266 28.979 1.00 43.47 194 GLN A CA 1
ATOM 1579 C C . GLN A 1 194 ? -36.559 -4.439 29.338 1.00 43.47 194 GLN A C 1
ATOM 1581 O O . GLN A 1 194 ? -37.245 -4.826 30.306 1.00 43.47 194 GLN A O 1
#